Protein AF-C5KPC2-F1 (afdb_monomer)

InterPro domains:
  IPR000560 Histidine phosphatase superfamily, clade-2 [PF00328] (2-236)
  IPR029033 Histidine phosphatase superfamily [G3DSA:3.40.50.1240] (1-251)
  IPR029033 Histidine phosphatase superfamily [SSF53254] (2-239)
  IPR050645 Histidine Acid Phosphatase [PTHR11567] (2-241)

Solvent-accessible surface area (backbone atoms only — not comparable to full-atom values): 14208 Å² total; per-residue (Å²): 85,40,36,26,46,75,43,73,76,33,43,53,49,48,51,55,50,46,47,70,77,41,53,60,50,78,75,69,46,88,66,79,86,69,69,45,61,53,57,73,87,72,48,39,53,42,60,51,51,87,75,32,61,67,38,36,52,46,50,53,53,44,45,70,32,69,68,33,36,54,54,32,53,75,42,44,72,57,29,53,51,50,8,60,63,69,74,40,47,75,82,38,69,66,58,56,33,75,53,47,31,65,53,23,34,53,49,35,53,54,47,46,44,36,69,37,87,86,45,96,49,82,75,61,74,61,52,88,66,51,42,90,88,26,71,59,31,54,48,35,41,48,49,12,38,36,53,71,46,50,57,39,63,75,37,74,69,38,31,48,59,38,29,40,61,33,53,50,53,49,54,57,54,69,66,40,85,87,66,87,56,78,46,76,40,55,52,72,61,4,46,53,43,36,51,35,58,74,62,54,46,35,39,57,43,99,82,74,40,64,63,79,71,68,70,54,91,89,62,47,66,46,79,47,76,47,97,83,76,46,74,46,39,29,46,74,89,29,68,30,28,66,77,70,43,74,85,61,66,63,133

Nearest PDB structures (foldseek):
  3frc-assembly1_B  TM=1.987E-01  e=7.341E+00  Plasmodium falciparum

Mean predicted aligned error: 5.29 Å

Structure (mmCIF, N/CA/C/O backbone):
data_AF-C5KPC2-F1
#
_entry.id   AF-C5KPC2-F1
#
loop_
_atom_site.group_PDB
_atom_site.id
_atom_site.type_symbol
_atom_site.label_atom_id
_atom_site.label_alt_id
_atom_site.label_comp_id
_atom_site.label_asym_id
_atom_site.label_entity_id
_atom_site.label_seq_id
_atom_site.pdbx_PDB_ins_code
_atom_site.Cartn_x
_atom_site.Cartn_y
_atom_site.Cartn_z
_atom_site.occupancy
_atom_site.B_iso_or_equiv
_atom_site.auth_seq_id
_atom_site.auth_comp_id
_atom_site.auth_asym_id
_atom_site.auth_atom_id
_atom_site.pd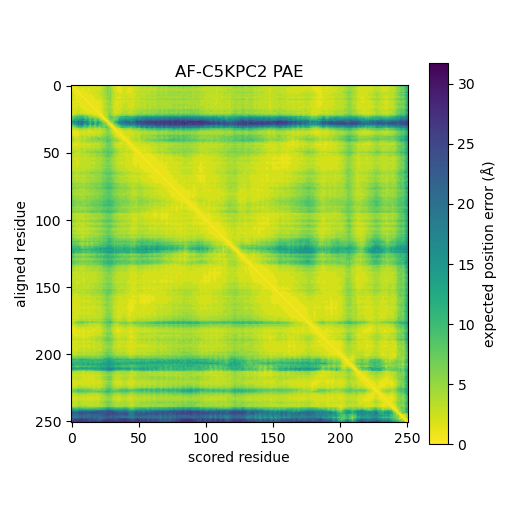bx_PDB_model_num
ATOM 1 N N . MET A 1 1 ? -13.852 -4.112 17.516 1.00 91.25 1 MET A N 1
ATOM 2 C CA . MET A 1 1 ? -14.241 -4.766 16.249 1.00 91.25 1 MET A CA 1
ATOM 3 C C . MET A 1 1 ? -12.978 -5.274 15.585 1.00 91.25 1 MET A C 1
ATOM 5 O O . MET A 1 1 ? -12.007 -4.532 15.583 1.00 91.25 1 MET A O 1
ATOM 9 N N . PHE A 1 2 ? -12.984 -6.494 15.053 1.00 95.38 2 PHE A N 1
ATOM 10 C CA . PHE A 1 2 ? -11.917 -6.994 14.185 1.00 95.38 2 PHE A CA 1
ATOM 11 C C . PHE A 1 2 ? -12.508 -7.219 12.799 1.00 95.38 2 PHE A C 1
ATOM 13 O O . PHE A 1 2 ? -13.570 -7.829 12.685 1.00 95.38 2 PHE A O 1
ATOM 20 N N . ARG A 1 3 ? -11.845 -6.713 11.761 1.00 96.00 3 ARG A N 1
ATOM 21 C CA . ARG A 1 3 ? -12.210 -6.926 10.361 1.00 96.00 3 ARG A CA 1
ATOM 22 C C . ARG A 1 3 ? -10.970 -7.348 9.584 1.00 96.00 3 ARG A C 1
ATOM 24 O O . ARG A 1 3 ? -9.923 -6.727 9.737 1.00 96.00 3 ARG A O 1
ATOM 31 N N . SER A 1 4 ? -11.099 -8.375 8.758 1.00 96.94 4 SER A N 1
ATOM 32 C CA . SER A 1 4 ? -10.025 -8.909 7.921 1.00 96.94 4 SER A CA 1
ATOM 33 C C . SER A 1 4 ? -10.503 -9.069 6.484 1.00 96.94 4 SER A C 1
ATOM 35 O O . SER A 1 4 ? -11.690 -9.301 6.252 1.00 96.94 4 SER A O 1
ATOM 37 N N . THR A 1 5 ? -9.581 -9.007 5.525 1.00 96.31 5 THR A N 1
ATOM 38 C CA . THR A 1 5 ? -9.848 -9.514 4.174 1.00 96.31 5 THR A CA 1
ATOM 39 C C . THR A 1 5 ? -10.006 -11.038 4.186 1.00 96.31 5 THR A C 1
ATOM 41 O O . THR A 1 5 ? -9.477 -11.728 5.067 1.00 96.31 5 THR A O 1
ATOM 44 N N . ASP A 1 6 ? -10.724 -11.565 3.191 1.00 94.94 6 ASP A N 1
ATOM 45 C CA . ASP A 1 6 ? -10.906 -13.004 2.958 1.00 94.94 6 ASP A CA 1
ATOM 46 C C . ASP A 1 6 ? -9.663 -13.627 2.301 1.00 94.94 6 ASP A C 1
ATOM 48 O O . ASP A 1 6 ? -9.642 -14.000 1.125 1.00 94.94 6 ASP A O 1
ATOM 52 N N . VAL A 1 7 ? -8.558 -13.631 3.049 1.00 95.00 7 VAL A N 1
ATOM 53 C CA . VAL A 1 7 ? -7.282 -14.210 2.632 1.00 95.00 7 VAL A CA 1
ATOM 54 C C . VAL A 1 7 ? -6.647 -14.934 3.825 1.00 95.00 7 VAL A C 1
ATOM 56 O O . VAL A 1 7 ? -6.398 -14.280 4.840 1.00 95.00 7 VAL A O 1
ATOM 59 N N . PRO A 1 8 ? -6.286 -16.231 3.703 1.00 95.00 8 PRO A N 1
ATOM 60 C CA . PRO A 1 8 ? -5.764 -17.044 4.806 1.00 95.00 8 PRO A CA 1
ATOM 61 C C . PRO A 1 8 ? -4.714 -16.389 5.693 1.00 95.00 8 PRO A C 1
ATOM 63 O O . PRO A 1 8 ? -4.895 -16.286 6.903 1.00 95.00 8 PRO A O 1
ATOM 66 N N . ARG A 1 9 ? -3.657 -15.846 5.086 1.00 93.25 9 ARG A N 1
ATOM 67 C CA . ARG A 1 9 ? -2.576 -15.183 5.828 1.00 93.25 9 ARG A CA 1
ATOM 68 C C . ARG A 1 9 ? -3.032 -13.957 6.630 1.00 93.25 9 ARG A C 1
ATOM 70 O O . ARG A 1 9 ? -2.388 -13.606 7.614 1.00 93.25 9 ARG A O 1
ATOM 77 N N . VAL A 1 10 ? -4.111 -13.292 6.217 1.00 95.75 10 VAL A N 1
ATOM 78 C CA . VAL A 1 10 ? -4.596 -12.060 6.855 1.00 95.75 10 VAL A CA 1
ATOM 79 C C . VAL A 1 10 ? -5.486 -12.390 8.047 1.00 95.75 10 VAL A C 1
ATOM 81 O O . VAL A 1 10 ? -5.222 -11.882 9.136 1.00 95.75 10 VAL A O 1
ATOM 84 N N . TYR A 1 11 ? -6.466 -13.292 7.907 1.00 93.38 11 TYR A N 1
ATOM 85 C CA . TYR A 1 11 ? -7.302 -13.651 9.059 1.00 93.38 11 TYR A CA 1
ATOM 86 C C . TYR A 1 11 ? -6.527 -14.462 10.110 1.00 93.38 11 TYR A C 1
ATOM 88 O O . TYR A 1 11 ? -6.755 -14.265 11.297 1.00 93.38 11 TYR A O 1
ATOM 96 N N . GLN A 1 12 ? -5.523 -15.257 9.720 1.00 94.31 12 GLN A N 1
ATOM 97 C CA . GLN A 1 12 ? -4.592 -15.877 10.678 1.00 94.31 12 GLN A CA 1
ATOM 98 C C . GLN A 1 12 ? -3.752 -14.830 11.427 1.00 94.31 12 GLN A C 1
ATOM 100 O O . GLN A 1 12 ? -3.506 -14.960 12.625 1.00 94.31 12 GLN A O 1
ATOM 105 N N . SER A 1 13 ? -3.344 -13.750 10.751 1.00 95.56 13 SER A N 1
ATOM 106 C CA . SER A 1 13 ? -2.684 -12.617 11.418 1.00 95.56 13 SER A CA 1
ATOM 107 C C . SER A 1 13 ? -3.637 -11.893 12.377 1.00 95.56 13 SER A C 1
ATOM 109 O O . SER A 1 13 ? -3.209 -11.421 13.429 1.00 95.56 13 SER A O 1
ATOM 111 N N . ALA A 1 14 ? -4.933 -11.835 12.048 1.00 94.50 14 ALA A N 1
ATOM 112 C CA . ALA A 1 14 ? -5.965 -11.261 12.909 1.00 94.50 14 ALA A CA 1
ATOM 113 C C . ALA A 1 14 ? -6.158 -12.081 14.184 1.00 94.50 14 ALA A C 1
ATOM 115 O O . ALA A 1 14 ? -6.198 -11.508 15.272 1.00 94.50 14 ALA A O 1
ATOM 116 N N . GLU A 1 15 ? -6.212 -13.406 14.054 1.00 91.94 15 GLU A N 1
ATOM 117 C CA . GLU A 1 15 ? -6.240 -14.341 15.179 1.00 91.94 15 GLU A CA 1
ATOM 118 C C . GLU A 1 15 ? -4.987 -14.192 16.049 1.00 91.94 15 GLU A C 1
ATOM 120 O O . GLU A 1 15 ? -5.098 -14.022 17.261 1.00 91.94 15 GLU A O 1
ATOM 125 N N . ALA A 1 16 ? -3.794 -14.169 15.445 1.00 93.19 16 ALA A N 1
ATOM 126 C CA . ALA A 1 16 ? -2.535 -14.003 16.173 1.00 93.19 16 ALA A CA 1
ATOM 127 C C . ALA A 1 16 ? -2.481 -12.686 16.967 1.00 93.19 16 ALA A C 1
ATOM 129 O O . ALA A 1 16 ? -2.121 -12.680 18.147 1.00 93.19 16 ALA A O 1
ATOM 130 N N . LEU A 1 17 ? -2.891 -11.575 16.349 1.00 94.56 17 LEU A N 1
ATOM 131 C CA . LEU A 1 17 ? -2.965 -10.276 17.014 1.00 94.56 17 LEU A CA 1
ATOM 132 C C . LEU A 1 17 ? -4.005 -10.276 18.143 1.00 94.56 17 LEU A C 1
ATOM 134 O O . LEU A 1 17 ? -3.736 -9.763 19.229 1.00 94.56 17 LEU A O 1
ATOM 138 N N . ALA A 1 18 ? -5.178 -10.867 17.909 1.00 91.69 18 ALA A N 1
ATOM 139 C CA . ALA A 1 18 ? -6.226 -10.996 18.914 1.00 91.69 18 ALA A CA 1
ATOM 140 C C . ALA A 1 18 ? -5.761 -11.795 20.138 1.00 91.69 18 ALA A C 1
ATOM 142 O O . ALA A 1 18 ? -5.978 -11.350 21.265 1.00 91.69 18 ALA A O 1
ATOM 143 N N . MET A 1 19 ? -5.080 -12.926 19.926 1.00 89.81 19 MET A N 1
ATOM 144 C CA . MET A 1 19 ? -4.512 -13.743 21.003 1.00 89.81 19 MET A CA 1
ATOM 145 C C . MET A 1 19 ? -3.475 -12.966 21.823 1.00 89.81 19 MET A C 1
ATOM 147 O O . MET A 1 19 ? -3.453 -13.081 23.046 1.00 89.81 19 MET A O 1
ATOM 151 N N . GLY A 1 20 ? -2.651 -12.137 21.173 1.00 91.75 20 GLY A N 1
ATOM 152 C CA . GLY A 1 20 ? -1.679 -11.283 21.862 1.00 91.75 20 GLY A CA 1
ATOM 153 C C . GLY A 1 20 ? -2.316 -10.147 22.673 1.00 91.75 20 GLY A C 1
ATOM 154 O O . GLY A 1 20 ? -1.852 -9.841 23.769 1.00 91.75 20 GLY A O 1
ATOM 155 N N . LEU A 1 21 ? -3.385 -9.528 22.160 1.00 91.62 21 LEU A N 1
ATOM 156 C CA . LEU A 1 21 ? -4.090 -8.429 22.837 1.00 91.62 21 LEU A CA 1
ATOM 157 C C . LEU A 1 21 ? -5.000 -8.911 23.975 1.00 91.62 21 LEU A C 1
ATOM 159 O O . LEU A 1 21 ? -5.166 -8.210 24.974 1.00 91.62 21 LEU A O 1
ATOM 163 N N . PHE A 1 22 ? -5.594 -10.095 23.825 1.00 89.94 22 PHE A N 1
ATOM 164 C CA . PHE A 1 22 ? -6.584 -10.649 24.747 1.00 89.94 22 PHE A CA 1
ATOM 165 C C . PHE A 1 22 ? -6.229 -12.089 25.154 1.00 89.94 22 PHE A C 1
ATOM 167 O O . PHE A 1 22 ? -6.979 -13.018 24.849 1.00 89.94 22 PHE A O 1
ATOM 174 N N . PRO A 1 23 ? -5.126 -12.307 25.894 1.00 83.62 23 PRO A N 1
ATOM 175 C CA . PRO A 1 23 ? -4.642 -13.653 26.219 1.00 83.62 23 PRO A CA 1
ATOM 176 C C . PRO A 1 23 ? -5.662 -14.494 27.003 1.00 83.62 23 PRO A C 1
ATOM 178 O O . PRO A 1 23 ? -5.736 -15.705 26.828 1.00 83.62 23 PRO 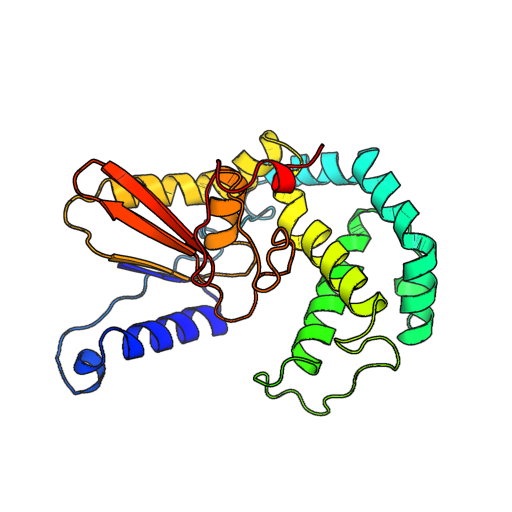A O 1
ATOM 181 N N . LYS A 1 24 ? -6.528 -13.851 27.798 1.00 80.94 24 LYS A N 1
ATOM 182 C CA . LYS A 1 24 ? -7.570 -14.527 28.590 1.00 80.94 24 LYS A CA 1
ATOM 183 C C . LYS A 1 24 ? -8.648 -15.223 27.75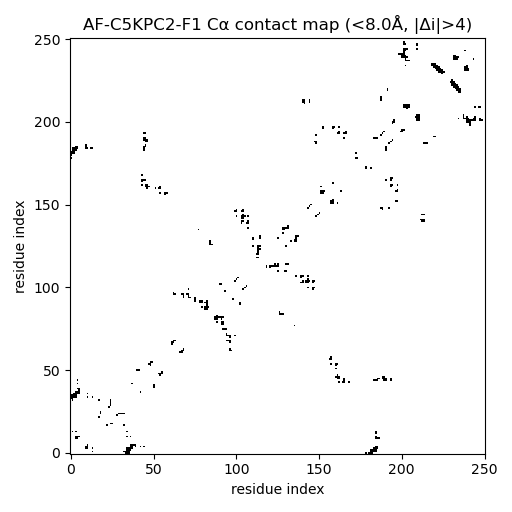0 1.00 80.94 24 LYS A C 1
ATOM 185 O O . LYS A 1 24 ? -9.262 -16.162 28.244 1.00 80.94 24 LYS A O 1
ATOM 190 N N . ILE A 1 25 ? -8.851 -14.805 26.495 1.00 73.69 25 ILE A N 1
ATOM 191 C CA . ILE A 1 25 ? -9.765 -15.488 25.558 1.00 73.69 25 ILE A CA 1
ATOM 192 C C . ILE A 1 25 ? -9.247 -16.902 25.250 1.00 73.69 25 ILE A C 1
ATOM 194 O O . ILE A 1 25 ? -10.026 -17.829 25.060 1.00 73.69 25 ILE A O 1
ATOM 198 N N . VAL A 1 26 ? -7.924 -17.091 25.250 1.00 66.19 26 VAL A N 1
ATOM 199 C CA . VAL A 1 26 ? -7.278 -18.384 24.977 1.00 66.19 26 VAL A CA 1
ATOM 200 C C . VAL A 1 26 ? -7.321 -19.310 26.202 1.00 66.19 26 VAL A C 1
ATOM 202 O O . VAL A 1 26 ? -7.332 -20.529 26.060 1.00 66.19 26 VAL A O 1
ATOM 205 N N . GLU A 1 27 ? -7.392 -18.748 27.412 1.00 68.88 27 GLU A N 1
ATOM 206 C CA . GLU A 1 27 ? -7.314 -19.479 28.688 1.00 68.88 27 GLU A CA 1
ATOM 207 C C . GLU A 1 27 ? -8.665 -20.038 29.190 1.00 68.88 27 GLU A C 1
ATOM 209 O O . GLU A 1 27 ? -8.746 -20.531 30.315 1.00 68.88 27 GLU A O 1
ATOM 214 N N . GLY A 1 28 ? -9.723 -20.011 28.369 1.00 62.62 28 GLY A N 1
ATOM 215 C CA . GLY A 1 28 ? -11.012 -20.650 28.680 1.00 62.62 28 GLY A CA 1
ATOM 216 C C . GLY A 1 28 ? -12.138 -19.708 29.120 1.00 62.62 28 GLY A C 1
ATOM 217 O O . GLY A 1 28 ? -13.142 -20.176 29.661 1.00 62.62 28 GLY A O 1
ATOM 218 N N . ASP A 1 29 ? -12.007 -18.400 28.886 1.00 68.75 29 ASP A N 1
ATOM 219 C CA . ASP A 1 29 ? -13.145 -17.476 28.940 1.00 68.75 29 ASP A CA 1
ATOM 220 C C . ASP A 1 29 ? -14.151 -17.833 27.817 1.00 68.75 29 ASP A C 1
ATOM 222 O O . ASP A 1 29 ? -13.744 -17.970 26.663 1.00 68.75 29 ASP A O 1
ATOM 226 N N . PRO A 1 30 ? -15.460 -17.992 28.102 1.00 62.09 30 PRO A N 1
ATOM 227 C CA . PRO A 1 30 ? -16.477 -18.201 27.067 1.00 62.09 30 PRO A CA 1
ATOM 228 C C . PRO A 1 30 ? -16.667 -16.996 26.127 1.00 62.09 30 PRO A C 1
ATOM 230 O O . PRO A 1 30 ? -17.462 -17.079 25.188 1.00 62.09 30 PRO A O 1
ATOM 233 N N . SER A 1 31 ? -16.000 -15.863 26.373 1.00 70.69 31 SER A N 1
ATOM 234 C CA . SER A 1 31 ? -16.053 -14.700 25.494 1.00 70.69 31 SER A CA 1
ATOM 235 C C . SER A 1 31 ? -15.431 -14.998 24.121 1.00 70.69 31 SER A C 1
ATOM 237 O O . SER A 1 31 ? -14.246 -15.274 23.969 1.00 70.69 31 SER A O 1
ATOM 239 N N . THR A 1 32 ? -16.255 -14.935 23.075 1.00 72.81 32 THR A N 1
ATOM 240 C CA . THR A 1 32 ? -15.810 -15.114 21.688 1.00 72.81 32 THR A CA 1
ATOM 241 C C . THR A 1 32 ? -15.471 -13.768 21.058 1.00 72.81 32 THR A C 1
ATOM 243 O O . THR A 1 32 ? -16.295 -12.847 21.075 1.00 72.81 32 THR A O 1
ATOM 246 N N . LEU A 1 33 ? -14.299 -13.658 20.431 1.00 83.19 33 LEU A N 1
ATOM 247 C CA . LEU A 1 33 ? -13.974 -12.530 19.561 1.00 83.19 33 LEU A CA 1
ATOM 248 C C . LEU A 1 33 ? -14.399 -12.846 18.123 1.00 83.19 33 LEU A C 1
ATOM 250 O O . LEU A 1 33 ? -13.879 -13.769 17.506 1.00 83.19 33 LEU A O 1
ATOM 254 N N . ASN A 1 34 ? -15.305 -12.042 17.570 1.00 88.44 34 ASN A N 1
ATOM 255 C CA . ASN A 1 34 ? -15.718 -12.181 16.175 1.00 88.44 34 ASN A CA 1
ATOM 256 C C . ASN A 1 34 ? -14.807 -11.361 15.252 1.00 88.44 34 ASN A C 1
ATOM 258 O O . ASN A 1 34 ? -14.651 -10.149 15.444 1.00 88.44 34 ASN A O 1
ATOM 262 N N . ILE A 1 35 ? -14.268 -12.016 14.223 1.00 92.12 35 ILE A N 1
ATOM 263 C CA . ILE A 1 35 ? -13.547 -11.382 13.116 1.00 92.12 35 ILE A CA 1
ATOM 264 C C . ILE A 1 35 ? -14.503 -11.299 11.925 1.00 92.12 35 ILE A C 1
ATOM 266 O O . ILE A 1 35 ? -15.009 -12.309 11.443 1.00 92.12 35 ILE A O 1
ATOM 270 N N . ILE A 1 36 ? -14.777 -10.082 11.462 1.00 94.81 36 ILE A N 1
ATOM 271 C CA . ILE A 1 36 ? -15.641 -9.828 10.310 1.00 94.81 36 ILE A CA 1
ATOM 272 C C . ILE A 1 36 ? -14.820 -10.041 9.040 1.00 94.81 36 ILE A C 1
ATOM 274 O O . ILE A 1 36 ? -13.827 -9.345 8.828 1.00 94.81 36 ILE A O 1
ATOM 278 N N . ILE A 1 37 ? -15.260 -10.967 8.191 1.00 94.81 37 ILE A N 1
ATOM 279 C CA . ILE A 1 37 ? -14.626 -11.277 6.908 1.00 94.81 37 ILE A CA 1
ATOM 280 C C . ILE A 1 37 ? -15.677 -11.096 5.806 1.00 94.81 37 ILE A C 1
ATOM 282 O O . ILE A 1 37 ? -16.531 -11.966 5.624 1.00 94.81 37 ILE A O 1
ATOM 286 N N . PRO A 1 38 ? -15.696 -9.943 5.116 1.00 91.12 38 PRO A N 1
ATOM 287 C CA . PRO A 1 38 ? -16.578 -9.736 3.975 1.00 91.12 38 PRO A CA 1
ATOM 288 C C . PRO A 1 38 ? -16.162 -10.596 2.777 1.00 91.12 38 PRO A C 1
ATOM 290 O O . PRO A 1 38 ? -14.989 -10.916 2.603 1.00 91.12 38 PRO A O 1
ATOM 293 N N . ASP A 1 39 ? -17.120 -10.889 1.897 1.00 89.81 39 ASP A N 1
ATOM 294 C CA . ASP A 1 39 ? -16.838 -11.434 0.565 1.00 89.81 39 ASP A CA 1
ATOM 295 C C . ASP A 1 39 ? -15.862 -10.511 -0.183 1.00 89.81 39 ASP A C 1
ATOM 297 O O . ASP A 1 39 ? -16.050 -9.291 -0.212 1.00 89.81 39 ASP A O 1
ATOM 301 N N . ARG A 1 40 ? -14.850 -11.088 -0.838 1.00 84.50 40 ARG A N 1
ATOM 302 C CA . ARG A 1 40 ? -13.838 -10.360 -1.618 1.00 84.50 40 ARG A CA 1
ATOM 303 C C . ARG A 1 40 ? -14.423 -9.401 -2.664 1.00 84.50 40 ARG A C 1
ATOM 305 O O . ARG A 1 40 ? -13.805 -8.386 -2.970 1.00 84.50 40 ARG A O 1
ATOM 312 N N . SER A 1 41 ? -15.596 -9.697 -3.219 1.00 87.06 41 SER A N 1
ATOM 313 C CA . SER A 1 41 ? -16.304 -8.827 -4.173 1.00 87.06 41 SER A CA 1
ATOM 314 C C . SER A 1 41 ? -16.920 -7.575 -3.536 1.00 87.06 41 SER A C 1
ATOM 316 O O . SER A 1 41 ? -17.274 -6.636 -4.248 1.00 87.06 41 SER A O 1
ATOM 318 N N . LYS A 1 42 ? -17.048 -7.561 -2.207 1.00 87.94 42 LYS A N 1
ATOM 319 C CA . LYS A 1 42 ? -17.607 -6.467 -1.403 1.00 87.94 42 LYS A CA 1
ATOM 320 C C . LYS A 1 42 ? -16.582 -5.836 -0.470 1.00 87.94 42 LYS A C 1
ATOM 322 O O . LYS A 1 42 ? -16.899 -4.845 0.181 1.00 87.94 42 LYS A O 1
ATOM 327 N N . ASP A 1 43 ? -15.391 -6.418 -0.363 1.00 92.00 43 ASP A N 1
ATOM 328 C CA . ASP A 1 43 ? -14.369 -5.890 0.518 1.00 92.00 43 ASP A CA 1
ATOM 329 C C . ASP A 1 43 ? -13.827 -4.553 -0.002 1.00 92.00 43 ASP A C 1
ATOM 331 O O . ASP A 1 43 ? -13.596 -4.350 -1.195 1.00 92.00 43 ASP A O 1
ATOM 335 N N . THR A 1 44 ? -13.654 -3.631 0.934 1.00 95.00 44 THR A N 1
ATOM 336 C CA . THR A 1 44 ? -13.238 -2.250 0.699 1.00 95.00 44 THR A CA 1
ATOM 337 C C . THR A 1 44 ? -11.854 -1.965 1.269 1.00 95.00 44 THR A C 1
ATOM 339 O O . THR A 1 44 ? -11.318 -0.908 0.967 1.00 95.00 44 THR A O 1
ATOM 342 N N . LEU A 1 45 ? -11.245 -2.873 2.050 1.00 95.25 45 LEU A N 1
ATOM 343 C CA . LEU A 1 45 ? -9.954 -2.650 2.722 1.00 95.25 45 LEU A CA 1
ATOM 344 C C . LEU A 1 45 ? -8.802 -2.459 1.734 1.00 95.25 45 LEU A C 1
ATOM 346 O O . LEU A 1 45 ? -7.763 -1.917 2.107 1.00 95.25 45 LEU A O 1
ATOM 350 N N . THR A 1 46 ? -8.985 -2.898 0.487 1.00 93.06 46 THR A N 1
ATOM 351 C CA . THR A 1 46 ? -8.018 -2.723 -0.598 1.00 93.06 46 THR A CA 1
ATOM 352 C C . THR A 1 46 ? -8.692 -2.214 -1.872 1.00 93.06 46 THR A C 1
ATOM 354 O O . THR A 1 46 ? -9.846 -2.558 -2.146 1.00 93.06 46 THR A O 1
ATOM 357 N N . PRO A 1 47 ? -7.987 -1.421 -2.698 1.00 93.94 47 PRO A N 1
ATOM 358 C CA . PRO A 1 47 ? -8.512 -0.992 -3.987 1.00 93.94 47 PRO A CA 1
ATOM 359 C C . PRO A 1 47 ? -8.779 -2.179 -4.921 1.00 93.94 47 PRO A C 1
ATOM 361 O O . PRO A 1 47 ? -7.915 -3.033 -5.120 1.00 93.94 47 PRO A O 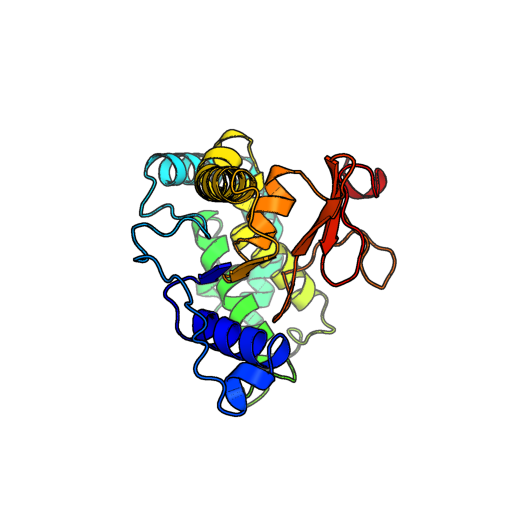1
ATOM 364 N N . SER A 1 48 ? -9.941 -2.190 -5.580 1.00 92.69 48 SER A N 1
ATOM 365 C CA . SER A 1 48 ? -10.310 -3.242 -6.536 1.00 92.69 48 SER A CA 1
ATOM 366 C C . SER A 1 48 ? -10.813 -2.668 -7.860 1.00 92.69 48 SER A C 1
ATOM 368 O O . SER A 1 48 ? -11.954 -2.221 -7.989 1.00 92.69 48 SER A O 1
ATOM 370 N N . ALA A 1 49 ? -9.962 -2.720 -8.888 1.00 92.94 49 ALA A N 1
ATOM 371 C CA . ALA A 1 49 ? -10.330 -2.335 -10.254 1.00 92.94 49 ALA A CA 1
ATOM 372 C C . ALA A 1 49 ? -11.291 -3.342 -10.919 1.00 92.94 49 ALA A C 1
ATOM 374 O O . ALA A 1 49 ? -11.974 -2.999 -11.883 1.00 92.94 49 ALA A O 1
ATOM 375 N N . THR A 1 50 ? -11.370 -4.569 -10.397 1.00 90.81 50 THR A N 1
ATOM 376 C CA . THR A 1 50 ? -12.338 -5.582 -10.843 1.00 90.81 50 THR A CA 1
ATOM 377 C C . THR A 1 50 ? -13.758 -5.214 -10.419 1.00 90.81 50 THR A C 1
ATOM 379 O O . THR A 1 50 ? -14.692 -5.401 -11.192 1.00 90.81 50 THR A O 1
ATOM 382 N N . VAL A 1 51 ? -13.920 -4.660 -9.212 1.00 90.62 51 VAL A N 1
ATOM 383 C CA . VAL A 1 51 ? -15.227 -4.272 -8.653 1.00 90.62 51 VAL A CA 1
ATOM 384 C C . VAL A 1 51 ? -15.614 -2.843 -9.049 1.00 90.62 51 VAL A C 1
ATOM 386 O O . VAL A 1 51 ? -16.795 -2.556 -9.223 1.00 90.62 51 VAL A O 1
ATOM 389 N N . CYS A 1 52 ? -14.641 -1.945 -9.242 1.00 94.44 52 CYS A N 1
ATOM 390 C CA . CYS A 1 52 ? -14.873 -0.548 -9.615 1.00 94.44 52 CYS A CA 1
ATOM 391 C C . CYS A 1 52 ? -14.400 -0.251 -11.057 1.00 94.44 52 CYS A C 1
ATOM 393 O O . CYS A 1 52 ? -13.244 0.135 -11.262 1.00 94.44 52 CYS A O 1
ATOM 395 N N . PRO A 1 53 ? -15.285 -0.327 -12.076 1.00 96.06 53 PRO A N 1
ATOM 396 C CA . PRO A 1 53 ? -14.927 -0.017 -13.465 1.00 96.06 53 PRO A CA 1
ATOM 397 C C . PRO A 1 53 ? -14.374 1.398 -13.661 1.00 96.06 53 PRO A C 1
ATOM 399 O O . PRO A 1 53 ? -13.520 1.629 -14.511 1.00 96.06 53 PRO A O 1
ATOM 402 N N . ARG A 1 54 ? -14.820 2.367 -12.850 1.00 97.62 54 ARG A N 1
ATOM 403 C CA . ARG A 1 54 ? -14.294 3.739 -12.908 1.00 97.62 54 ARG A CA 1
ATOM 404 C C . ARG A 1 54 ? -12.842 3.817 -12.447 1.00 97.62 54 ARG A C 1
ATOM 406 O O . ARG A 1 54 ? -12.087 4.596 -13.023 1.00 97.62 54 ARG A O 1
ATOM 413 N N . LEU A 1 55 ? -12.455 3.024 -11.444 1.00 97.44 55 LEU A N 1
ATOM 414 C CA . LEU A 1 55 ? -11.059 2.903 -11.025 1.00 97.44 55 LEU A CA 1
ATOM 415 C C . LEU A 1 55 ? -10.232 2.270 -12.143 1.00 97.44 55 LEU A C 1
ATOM 417 O O . LEU A 1 55 ? -9.182 2.805 -12.479 1.00 97.44 55 LEU A O 1
ATOM 421 N N . LYS A 1 56 ? -10.735 1.197 -12.768 1.00 97.44 56 LYS A N 1
ATOM 422 C CA . LYS A 1 56 ? -10.086 0.578 -13.932 1.00 97.44 56 LYS A CA 1
ATOM 423 C C . LYS A 1 56 ? -9.817 1.596 -15.042 1.00 97.44 56 LYS A C 1
ATOM 425 O O . LYS A 1 56 ? -8.669 1.756 -15.437 1.00 97.44 56 LYS A O 1
ATOM 430 N N . ASN A 1 57 ? -10.836 2.344 -15.463 1.00 98.19 57 ASN A N 1
ATOM 431 C CA . ASN A 1 57 ? -10.686 3.360 -16.507 1.00 98.19 57 ASN A CA 1
ATOM 432 C C . ASN A 1 57 ? -9.680 4.453 -16.112 1.00 98.19 57 ASN A C 1
ATOM 434 O O . ASN A 1 57 ? -8.875 4.875 -16.932 1.00 98.19 57 ASN A O 1
ATOM 438 N N . ALA A 1 58 ? -9.694 4.899 -14.852 1.00 98.19 58 ALA A N 1
ATOM 439 C CA . ALA A 1 58 ? -8.748 5.903 -14.369 1.00 98.19 58 ALA A CA 1
ATOM 440 C C . ALA A 1 58 ? -7.299 5.376 -14.338 1.00 98.19 58 ALA A C 1
ATOM 442 O O . ALA A 1 58 ? -6.369 6.110 -14.661 1.00 98.19 58 ALA A O 1
ATOM 443 N N . LEU A 1 59 ? -7.100 4.101 -13.997 1.00 97.31 59 LEU A N 1
ATOM 444 C CA . LEU A 1 59 ? -5.795 3.449 -14.098 1.00 97.31 59 LEU A CA 1
ATOM 445 C C . LEU A 1 59 ? -5.370 3.276 -15.561 1.00 97.31 59 LEU A C 1
ATOM 447 O O . LEU A 1 59 ? -4.204 3.472 -15.877 1.00 97.31 59 LEU A O 1
ATOM 451 N N . ASP A 1 60 ? -6.287 2.940 -16.469 1.00 97.44 60 ASP A N 1
ATOM 452 C CA . ASP A 1 60 ? -5.998 2.860 -17.905 1.00 97.44 60 ASP A CA 1
ATOM 453 C C . ASP A 1 60 ? -5.571 4.224 -18.477 1.00 97.44 60 ASP A C 1
ATOM 455 O O . ASP A 1 60 ? -4.607 4.294 -19.242 1.00 97.44 60 ASP A O 1
ATOM 459 N N . GLU A 1 61 ? -6.232 5.312 -18.067 1.00 97.88 61 GLU A N 1
ATOM 460 C CA . GLU A 1 61 ? -5.814 6.690 -18.369 1.00 97.88 61 GLU A CA 1
ATOM 461 C C . GLU A 1 61 ? -4.392 6.967 -17.847 1.00 97.88 61 GLU A C 1
ATOM 463 O O . GLU A 1 61 ? -3.558 7.483 -18.593 1.00 97.88 61 GLU A O 1
ATOM 468 N N . PHE A 1 62 ? -4.087 6.574 -16.603 1.00 97.69 62 PHE A N 1
ATOM 469 C CA . PHE A 1 62 ? -2.749 6.719 -16.023 1.00 97.69 62 PHE A CA 1
ATOM 470 C C . PHE A 1 62 ? -1.684 5.954 -16.819 1.00 97.69 62 PHE A C 1
ATOM 472 O O . PHE A 1 62 ? -0.685 6.556 -17.204 1.00 97.69 62 PHE A O 1
ATOM 479 N N . HIS A 1 63 ? -1.895 4.674 -17.143 1.00 97.38 63 HIS A N 1
ATOM 480 C CA . HIS A 1 63 ? -0.924 3.889 -17.919 1.00 97.38 63 HIS A CA 1
ATOM 481 C C . HIS A 1 63 ? -0.667 4.476 -19.318 1.00 97.38 63 HIS A C 1
ATOM 483 O O . HIS A 1 63 ? 0.424 4.328 -19.861 1.00 97.38 63 HIS A O 1
ATOM 489 N N . ASN A 1 64 ? -1.642 5.182 -19.896 1.00 97.50 64 ASN A N 1
ATOM 490 C CA . ASN A 1 64 ? -1.499 5.844 -21.194 1.00 97.50 64 ASN A CA 1
ATOM 491 C C . ASN A 1 64 ? -0.853 7.243 -21.118 1.00 97.50 64 ASN A C 1
ATOM 493 O O . ASN A 1 64 ? -0.503 7.809 -22.165 1.00 97.50 64 ASN A O 1
ATOM 497 N N . SER A 1 65 ? -0.691 7.797 -19.913 1.00 97.44 65 SER A N 1
ATOM 498 C CA . SER A 1 65 ? -0.156 9.139 -19.669 1.00 97.44 65 SER A CA 1
ATOM 499 C C . SER A 1 65 ? 1.341 9.263 -19.984 1.00 97.44 65 SER A C 1
ATOM 501 O O . SER A 1 65 ? 2.077 8.276 -20.053 1.00 97.44 65 SER A O 1
ATOM 503 N N . SER A 1 66 ? 1.811 10.502 -20.158 1.00 97.06 66 SER A N 1
ATOM 504 C CA . SER A 1 66 ? 3.240 10.799 -20.314 1.00 97.06 66 SER A CA 1
ATOM 505 C C . SER A 1 66 ? 4.042 10.436 -19.066 1.00 97.06 66 SER A C 1
ATOM 507 O O . SER A 1 66 ? 5.155 9.941 -19.193 1.00 97.06 66 SER A O 1
ATOM 509 N N . GLU A 1 67 ? 3.479 10.628 -17.872 1.00 95.31 67 GLU A N 1
ATOM 510 C CA . GLU A 1 67 ? 4.132 10.300 -16.604 1.00 95.31 67 GLU A CA 1
ATOM 511 C C . GLU A 1 67 ? 4.496 8.812 -16.526 1.00 95.31 67 GLU A C 1
ATOM 513 O O . GLU A 1 67 ? 5.655 8.466 -16.285 1.00 95.31 67 GLU A O 1
ATOM 518 N N . ALA A 1 68 ? 3.527 7.934 -16.799 1.00 96.94 68 ALA A N 1
ATOM 519 C CA . ALA A 1 68 ? 3.727 6.491 -16.755 1.00 96.94 68 ALA A CA 1
ATOM 520 C C . ALA A 1 68 ? 4.739 6.019 -17.813 1.00 96.94 68 ALA A C 1
ATOM 522 O O . ALA A 1 68 ? 5.635 5.232 -17.503 1.00 96.94 68 ALA A O 1
ATOM 523 N N . LYS A 1 69 ? 4.652 6.555 -19.039 1.00 97.50 69 LYS A N 1
ATOM 524 C CA . LYS A 1 69 ? 5.590 6.254 -20.136 1.00 97.50 69 LYS A CA 1
ATOM 525 C C . LYS A 1 69 ? 7.015 6.691 -19.810 1.00 97.50 69 LYS A C 1
ATOM 527 O O . LYS A 1 69 ? 7.929 5.878 -19.881 1.00 97.50 69 LYS A O 1
ATOM 532 N N . ILE A 1 70 ? 7.196 7.931 -19.351 1.00 96.56 70 ILE A N 1
ATOM 533 C CA . ILE A 1 70 ? 8.508 8.458 -18.951 1.00 96.56 70 ILE A CA 1
ATOM 534 C C . ILE A 1 70 ? 9.107 7.606 -17.830 1.00 96.56 70 ILE A C 1
ATOM 536 O O . ILE A 1 70 ? 10.305 7.321 -17.838 1.00 96.56 70 ILE A O 1
ATOM 540 N N . ARG A 1 71 ? 8.301 7.181 -16.851 1.00 95.38 71 ARG A N 1
ATOM 541 C CA . ARG A 1 71 ? 8.791 6.332 -15.763 1.00 95.38 71 ARG A CA 1
ATOM 542 C C . ARG A 1 71 ? 9.218 4.943 -16.252 1.00 95.38 71 ARG A C 1
ATOM 544 O O . ARG A 1 71 ? 10.289 4.477 -15.859 1.00 95.38 71 ARG A O 1
ATOM 551 N N . ALA A 1 72 ? 8.427 4.314 -17.123 1.00 96.62 72 ALA A N 1
ATOM 552 C CA . ALA A 1 72 ? 8.765 3.030 -17.738 1.00 96.62 72 ALA A CA 1
ATOM 553 C C . ALA A 1 72 ? 10.031 3.125 -18.613 1.00 96.62 72 ALA A C 1
ATOM 555 O O . ALA A 1 72 ? 10.896 2.253 -18.565 1.00 96.62 72 ALA A O 1
ATOM 556 N N . GLU A 1 73 ? 10.215 4.211 -19.360 1.00 96.31 73 GLU A N 1
ATOM 557 C CA . GLU A 1 73 ? 11.419 4.434 -20.171 1.00 96.31 73 GLU A CA 1
ATOM 558 C C . GLU A 1 73 ? 12.672 4.657 -19.310 1.00 96.31 73 GLU A C 1
ATOM 560 O O . GLU A 1 73 ? 13.726 4.076 -19.582 1.00 96.31 73 GLU A O 1
ATOM 565 N N . ARG A 1 74 ? 12.566 5.435 -18.221 1.00 95.69 74 ARG A N 1
ATOM 566 C CA . ARG A 1 74 ? 13.681 5.723 -17.291 1.00 95.69 74 ARG A CA 1
ATOM 567 C C . ARG A 1 74 ? 14.278 4.481 -16.635 1.00 95.69 74 ARG A C 1
ATOM 569 O O . ARG A 1 74 ? 15.419 4.509 -16.186 1.00 95.69 74 ARG A O 1
ATOM 576 N N . THR A 1 75 ? 13.506 3.408 -16.574 1.00 95.94 75 THR A N 1
ATOM 577 C CA . THR A 1 75 ? 13.877 2.140 -15.945 1.00 95.94 75 THR A CA 1
ATOM 578 C C . THR A 1 75 ? 14.435 1.113 -16.948 1.00 95.94 75 THR A C 1
ATOM 580 O O . THR A 1 75 ? 14.833 0.022 -16.553 1.00 95.94 75 THR A O 1
ATOM 583 N N . SER A 1 76 ? 14.538 1.451 -18.240 1.00 95.75 76 SER A N 1
ATOM 584 C CA . SER A 1 76 ? 14.987 0.543 -19.318 1.00 95.75 76 SER A CA 1
ATOM 585 C C . SER A 1 76 ? 16.388 -0.057 -19.114 1.00 95.75 76 SER A C 1
ATOM 587 O O . SER A 1 76 ? 16.567 -1.276 -19.206 1.00 95.75 76 SER A O 1
ATOM 589 N N . SER A 1 77 ? 17.387 0.768 -18.789 1.00 93.69 77 SER A N 1
ATOM 590 C CA . SER A 1 77 ? 18.757 0.295 -18.531 1.00 93.69 77 SER A CA 1
ATOM 591 C C . SER A 1 77 ? 18.818 -0.647 -17.329 1.00 93.69 77 SER A C 1
ATOM 593 O O . SER A 1 77 ? 19.501 -1.667 -17.361 1.00 93.69 77 SER A O 1
ATOM 595 N N . GLU A 1 78 ? 18.066 -0.331 -16.276 1.00 94.81 78 GLU A N 1
ATOM 596 C CA . GLU A 1 78 ? 17.963 -1.171 -15.084 1.00 94.81 78 GLU A CA 1
ATOM 597 C C . GLU A 1 78 ? 17.291 -2.509 -15.399 1.00 94.81 78 GLU A C 1
ATOM 599 O O . GLU A 1 78 ? 17.817 -3.559 -15.036 1.00 94.81 78 GLU A O 1
ATOM 604 N N . ARG A 1 79 ? 16.178 -2.493 -16.140 1.00 95.62 79 ARG A N 1
ATOM 605 C CA . ARG A 1 79 ? 15.483 -3.708 -16.577 1.00 95.62 79 ARG A CA 1
ATOM 606 C C . ARG A 1 79 ? 16.368 -4.623 -17.418 1.00 95.62 79 ARG A C 1
ATOM 608 O O . ARG A 1 79 ? 16.302 -5.834 -17.243 1.00 95.62 79 ARG A O 1
ATOM 615 N N . THR A 1 80 ? 17.252 -4.078 -18.253 1.00 95.12 80 THR A N 1
ATOM 616 C CA . THR A 1 80 ? 18.250 -4.882 -18.986 1.00 95.12 80 THR A CA 1
ATOM 617 C C . THR A 1 80 ? 19.174 -5.655 -18.032 1.00 95.12 80 THR A C 1
ATOM 619 O O . THR A 1 80 ? 19.442 -6.844 -18.238 1.00 95.12 80 THR A O 1
ATOM 622 N N . ILE A 1 81 ? 19.630 -5.007 -16.953 1.00 94.56 81 ILE A N 1
ATOM 623 C CA . ILE A 1 81 ? 20.464 -5.636 -15.916 1.00 94.56 81 ILE A CA 1
ATOM 624 C C . ILE A 1 81 ? 19.657 -6.687 -15.144 1.00 94.56 81 ILE A C 1
ATOM 626 O O . ILE A 1 81 ? 20.148 -7.798 -14.939 1.00 94.56 81 ILE A O 1
ATOM 630 N N . LEU A 1 82 ? 18.417 -6.373 -14.754 1.00 94.69 82 LEU A N 1
ATOM 631 C CA . LEU A 1 82 ? 17.516 -7.305 -14.065 1.00 94.69 82 LEU A CA 1
ATOM 632 C C . LEU A 1 82 ? 17.223 -8.546 -14.911 1.00 94.69 82 LEU A C 1
ATOM 634 O O . LEU A 1 82 ? 17.350 -9.669 -14.424 1.00 94.69 82 LEU A O 1
ATOM 638 N N . GLY A 1 83 ? 16.906 -8.356 -16.190 1.00 94.25 83 GLY A N 1
ATOM 639 C CA . GLY A 1 83 ? 16.660 -9.434 -17.140 1.00 94.25 83 GLY A CA 1
ATOM 640 C C . GLY A 1 83 ? 17.871 -10.349 -17.295 1.00 94.25 83 GLY A C 1
ATOM 641 O O . GLY A 1 83 ? 17.735 -11.565 -17.210 1.00 94.25 83 GLY A O 1
ATOM 642 N N . SER A 1 84 ? 19.070 -9.774 -17.406 1.00 93.88 84 SER A N 1
ATOM 643 C CA . SER A 1 84 ? 20.317 -10.546 -17.495 1.00 93.88 84 SER A CA 1
ATOM 644 C C . SER A 1 84 ? 20.626 -11.302 -16.197 1.00 93.88 84 SER A C 1
ATOM 646 O O . SER A 1 84 ? 20.989 -12.473 -16.229 1.00 93.88 84 SER A O 1
ATOM 648 N N . THR A 1 85 ? 20.440 -10.651 -15.045 1.00 91.50 85 THR A N 1
ATOM 649 C CA . THR A 1 85 ? 20.724 -11.221 -13.715 1.00 91.50 85 THR A CA 1
ATOM 650 C C . THR A 1 85 ? 19.770 -12.360 -13.357 1.00 91.50 85 THR A C 1
ATOM 652 O O . THR A 1 85 ? 20.164 -13.320 -12.702 1.00 91.50 85 THR A O 1
ATOM 655 N N . THR A 1 86 ? 18.513 -12.262 -13.794 1.00 90.50 86 THR A N 1
ATOM 656 C CA . THR A 1 86 ? 17.481 -13.281 -13.554 1.00 90.50 86 THR A CA 1
ATOM 657 C C . THR A 1 86 ? 17.401 -14.339 -14.656 1.00 90.50 86 THR A C 1
ATOM 659 O O . THR A 1 86 ? 16.636 -15.289 -14.519 1.00 90.50 86 THR A O 1
ATOM 662 N N . GLY A 1 87 ? 18.154 -14.189 -15.753 1.00 91.12 87 GLY A N 1
ATOM 663 C CA . GLY A 1 87 ? 18.049 -15.058 -16.930 1.00 91.12 87 GLY A CA 1
ATOM 664 C C . GLY A 1 87 ? 16.727 -14.909 -17.699 1.00 91.12 87 GLY A C 1
ATOM 665 O O . GLY A 1 87 ? 16.325 -15.824 -18.410 1.00 91.12 87 GLY A O 1
ATOM 666 N N . ARG A 1 88 ? 16.029 -13.775 -17.549 1.00 91.81 88 ARG A N 1
ATOM 667 C CA . ARG A 1 88 ? 14.691 -13.504 -18.106 1.00 91.81 88 ARG A CA 1
ATOM 668 C C . ARG A 1 88 ? 14.664 -12.269 -19.010 1.00 91.81 88 ARG A C 1
ATOM 670 O O . ARG A 1 88 ? 13.693 -11.521 -18.986 1.00 91.81 88 ARG A O 1
ATOM 677 N N . SER A 1 89 ? 15.709 -12.030 -19.801 1.00 94.06 89 SER A N 1
ATOM 678 C CA . SER A 1 89 ? 15.873 -10.805 -20.607 1.00 94.06 89 SER A CA 1
ATOM 679 C C . SER A 1 89 ? 14.634 -10.392 -21.414 1.00 94.06 89 SER A C 1
ATOM 681 O O . SER A 1 89 ? 14.292 -9.214 -21.422 1.00 94.06 89 SER A O 1
ATOM 683 N N . GLU A 1 90 ? 13.917 -11.340 -22.027 1.00 92.62 90 GLU A N 1
ATOM 684 C CA . GLU A 1 90 ? 12.687 -11.055 -22.785 1.00 92.62 90 GLU A CA 1
ATOM 685 C C . GLU A 1 90 ? 11.565 -10.478 -21.912 1.00 92.62 90 GLU A C 1
ATOM 687 O O . GLU A 1 90 ? 10.922 -9.510 -22.304 1.00 92.62 90 GLU A O 1
ATOM 692 N N . ALA A 1 91 ? 11.378 -11.002 -20.696 1.00 91.56 91 ALA A N 1
ATOM 693 C CA . ALA A 1 91 ? 10.328 -10.548 -19.780 1.00 91.56 91 ALA A CA 1
ATOM 694 C C . ALA A 1 91 ? 10.554 -9.115 -19.265 1.00 91.56 91 ALA A C 1
ATOM 696 O O . ALA A 1 91 ? 9.615 -8.468 -18.815 1.00 91.56 91 ALA A O 1
ATOM 697 N N . PHE A 1 92 ? 11.794 -8.622 -19.316 1.00 94.94 92 PHE A N 1
ATOM 698 C CA . PHE A 1 92 ? 12.162 -7.275 -18.874 1.00 94.94 92 PHE A CA 1
ATOM 699 C C . PHE A 1 92 ? 12.288 -6.279 -20.042 1.00 94.94 92 PHE A C 1
ATOM 701 O O . PHE A 1 92 ? 12.364 -5.067 -19.815 1.00 94.94 92 PHE A O 1
ATOM 708 N N . ASN A 1 93 ? 12.286 -6.762 -21.289 1.00 94.44 93 ASN A N 1
ATOM 709 C CA . ASN A 1 93 ? 12.444 -5.952 -22.493 1.00 94.44 93 ASN A CA 1
ATOM 710 C C . ASN A 1 93 ? 11.098 -5.406 -22.999 1.00 94.44 93 ASN A C 1
ATOM 712 O O . ASN A 1 93 ? 10.590 -5.800 -24.046 1.00 94.44 93 ASN A O 1
ATOM 716 N N . THR A 1 94 ? 10.516 -4.490 -22.235 1.00 94.31 94 THR A N 1
ATOM 717 C CA . THR A 1 94 ? 9.267 -3.798 -22.576 1.00 94.31 94 THR A CA 1
ATOM 718 C C . THR A 1 94 ? 9.338 -2.344 -22.129 1.00 94.31 94 THR A C 1
ATOM 720 O O . THR A 1 94 ? 10.042 -2.013 -21.172 1.00 94.31 94 THR A O 1
ATOM 723 N N . ASN A 1 95 ? 8.612 -1.475 -22.829 1.00 92.19 95 ASN A N 1
ATOM 724 C CA . ASN A 1 95 ? 8.361 -0.090 -22.430 1.00 92.19 95 ASN A CA 1
ATOM 725 C C . ASN A 1 95 ? 6.873 0.156 -22.141 1.00 92.19 95 ASN A C 1
ATOM 727 O O . ASN A 1 95 ? 6.494 1.304 -21.924 1.00 92.19 95 ASN A O 1
ATOM 731 N N . ASP A 1 96 ? 6.030 -0.885 -22.141 1.00 96.12 96 ASP A N 1
ATOM 732 C CA . ASP A 1 96 ? 4.623 -0.746 -21.768 1.00 96.12 96 ASP A CA 1
ATOM 733 C C . ASP A 1 96 ? 4.518 -0.489 -20.253 1.00 96.12 96 ASP A C 1
ATOM 735 O O . ASP A 1 96 ? 4.929 -1.334 -19.448 1.00 96.12 96 ASP A O 1
ATOM 739 N N . PRO A 1 97 ? 3.959 0.657 -19.820 1.00 96.88 97 PRO A N 1
ATOM 740 C CA . PRO A 1 97 ? 3.734 0.932 -18.406 1.00 96.88 97 PRO A CA 1
ATOM 741 C C . PRO A 1 97 ? 2.894 -0.127 -17.683 1.00 96.88 97 PRO A C 1
ATOM 743 O O . PRO A 1 97 ? 3.051 -0.304 -16.477 1.00 96.88 97 PRO A O 1
ATOM 746 N N . ARG A 1 98 ? 2.012 -0.843 -18.392 1.00 95.25 98 ARG A N 1
ATOM 747 C CA . ARG A 1 98 ? 1.167 -1.902 -17.814 1.00 95.25 98 ARG A CA 1
ATOM 748 C C . ARG A 1 98 ? 1.987 -3.097 -17.336 1.00 95.25 98 ARG A C 1
ATOM 750 O O . ARG A 1 98 ? 1.618 -3.728 -16.346 1.00 95.25 98 ARG A O 1
ATOM 757 N N . ASP A 1 99 ? 3.109 -3.373 -17.995 1.00 95.88 99 ASP A N 1
ATOM 758 C CA . ASP A 1 99 ? 3.989 -4.486 -17.640 1.00 95.88 99 ASP A CA 1
ATOM 759 C C . ASP A 1 99 ? 4.822 -4.183 -16.393 1.00 95.88 99 ASP A C 1
ATOM 761 O O . ASP A 1 99 ? 5.219 -5.100 -15.673 1.00 95.88 99 ASP A O 1
ATOM 765 N N . MET A 1 100 ? 5.066 -2.899 -16.100 1.00 96.06 100 MET A N 1
ATOM 766 C CA . MET A 1 100 ? 5.932 -2.484 -14.994 1.00 96.06 100 MET A CA 1
ATOM 767 C C . MET A 1 100 ? 5.430 -2.980 -13.640 1.00 96.06 100 MET A C 1
ATOM 769 O O . MET A 1 100 ? 6.244 -3.334 -12.789 1.00 96.06 100 MET A O 1
ATOM 773 N N . LEU A 1 101 ? 4.106 -3.057 -13.466 1.00 92.19 101 LEU A N 1
ATOM 774 C CA . LEU A 1 101 ? 3.495 -3.669 -12.294 1.00 92.19 101 LEU A CA 1
ATOM 775 C C . LEU A 1 101 ? 3.992 -5.104 -12.117 1.00 92.19 101 LEU A C 1
ATOM 777 O O . LEU A 1 101 ? 4.644 -5.399 -11.127 1.00 92.19 101 LEU A O 1
ATOM 781 N N . ASN A 1 102 ? 3.747 -5.970 -13.099 1.00 91.12 102 ASN A N 1
ATOM 782 C CA . ASN A 1 102 ? 4.091 -7.389 -13.012 1.00 91.12 102 ASN A CA 1
ATOM 783 C C . ASN A 1 102 ? 5.607 -7.625 -12.947 1.00 91.12 102 ASN A C 1
ATOM 785 O O . ASN A 1 102 ? 6.056 -8.611 -12.374 1.00 91.12 102 ASN A O 1
ATOM 789 N N . ILE A 1 103 ? 6.409 -6.737 -13.538 1.00 94.94 103 ILE A N 1
ATOM 790 C CA . ILE A 1 103 ? 7.869 -6.841 -13.487 1.00 94.94 103 ILE A CA 1
ATOM 791 C C . ILE A 1 103 ? 8.381 -6.525 -12.084 1.00 94.94 103 ILE A C 1
ATOM 793 O O . ILE A 1 103 ? 9.107 -7.329 -11.501 1.00 94.94 103 ILE A O 1
ATOM 797 N N . TYR A 1 104 ? 8.033 -5.356 -11.549 1.00 95.88 104 TYR A N 1
ATOM 798 C CA . TYR A 1 104 ? 8.643 -4.860 -10.322 1.00 95.88 104 TYR A CA 1
ATOM 799 C C . TYR A 1 104 ? 7.992 -5.411 -9.057 1.00 95.88 104 TYR A C 1
ATOM 801 O O . TYR A 1 104 ? 8.721 -5.804 -8.153 1.00 95.88 104 TYR A O 1
ATOM 809 N N . ASP A 1 105 ? 6.660 -5.488 -9.003 1.00 92.81 105 ASP A N 1
ATOM 810 C CA . ASP A 1 105 ? 5.930 -6.056 -7.861 1.00 92.81 105 ASP A CA 1
ATOM 811 C C . ASP A 1 105 ? 6.300 -7.525 -7.660 1.00 92.81 105 ASP A C 1
ATOM 813 O O . ASP A 1 105 ? 6.830 -7.903 -6.620 1.00 92.81 105 ASP A O 1
ATOM 817 N N . SER A 1 106 ? 6.139 -8.350 -8.699 1.00 91.38 106 SER A N 1
ATOM 818 C CA . SER A 1 106 ? 6.410 -9.784 -8.576 1.00 91.38 106 SER A CA 1
ATOM 819 C C . SER A 1 106 ? 7.880 -10.078 -8.289 1.00 91.38 106 SER A C 1
ATOM 821 O O . SER A 1 106 ? 8.181 -11.005 -7.538 1.00 91.38 106 SER A O 1
ATOM 823 N N . LEU A 1 107 ? 8.810 -9.300 -8.859 1.00 93.69 107 LEU A N 1
ATOM 824 C CA . LEU A 1 107 ? 10.223 -9.447 -8.524 1.00 93.69 107 LEU A CA 1
ATOM 825 C C . LEU A 1 107 ? 10.490 -9.039 -7.073 1.00 93.69 107 LEU A C 1
ATOM 827 O O . LEU A 1 107 ? 11.212 -9.753 -6.380 1.00 93.69 107 LEU A O 1
ATOM 831 N N . PHE A 1 108 ? 9.927 -7.921 -6.612 1.00 93.69 108 PHE A N 1
ATOM 832 C CA . PHE A 1 108 ? 10.125 -7.462 -5.244 1.00 93.69 108 PHE A CA 1
ATOM 833 C C . PHE A 1 108 ? 9.515 -8.420 -4.216 1.00 93.69 108 PHE A C 1
ATOM 835 O O . PHE A 1 108 ? 10.187 -8.726 -3.235 1.00 93.69 108 PHE A O 1
ATOM 842 N N . ASP A 1 109 ? 8.308 -8.940 -4.447 1.00 90.81 109 ASP A N 1
ATOM 843 C CA . ASP A 1 109 ? 7.662 -9.936 -3.582 1.00 90.81 109 ASP A CA 1
ATOM 844 C C . ASP A 1 109 ? 8.518 -11.211 -3.482 1.00 90.81 109 ASP A C 1
ATOM 846 O O . ASP A 1 109 ? 8.885 -11.652 -2.388 1.00 90.81 109 ASP A O 1
ATOM 850 N N . CYS A 1 110 ? 8.979 -11.734 -4.627 1.00 90.56 110 CYS A N 1
ATOM 851 C CA . CYS A 1 110 ? 9.896 -12.8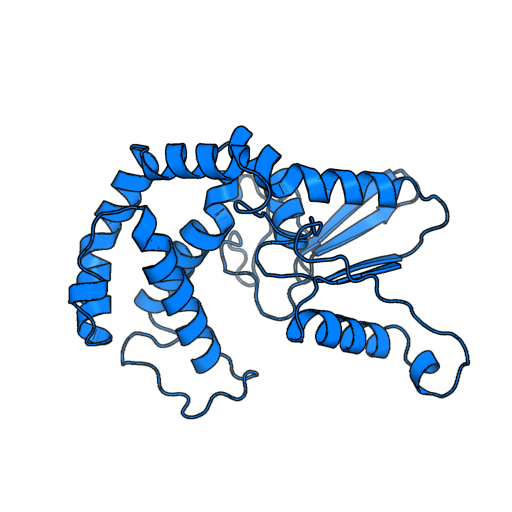75 -4.653 1.00 90.56 110 CYS A CA 1
ATOM 852 C C . CYS A 1 110 ? 11.184 -12.574 -3.874 1.00 90.56 110 CYS A C 1
ATOM 854 O O . CYS A 1 110 ? 11.531 -13.298 -2.945 1.00 90.56 110 CYS A O 1
ATOM 856 N N . LEU A 1 111 ? 11.891 -11.487 -4.195 1.00 92.06 111 LEU A N 1
ATOM 857 C CA . LEU A 1 111 ? 13.138 -11.155 -3.506 1.00 92.06 111 LEU A CA 1
ATOM 858 C C . LEU A 1 111 ? 12.913 -10.963 -2.000 1.00 92.06 111 LEU A C 1
ATOM 860 O O . LEU A 1 111 ? 13.683 -11.492 -1.202 1.00 92.06 111 LEU A O 1
ATOM 864 N N . SER A 1 112 ? 11.842 -10.277 -1.604 1.00 89.88 112 SER A N 1
ATOM 865 C CA . SER A 1 112 ? 11.496 -10.011 -0.205 1.00 89.88 112 SER A CA 1
ATOM 866 C C . SER A 1 112 ? 11.269 -11.292 0.586 1.00 89.88 112 SER A C 1
ATOM 868 O O . SER A 1 112 ? 11.797 -11.426 1.689 1.00 89.88 112 SER A O 1
ATOM 870 N N . THR A 1 113 ? 10.559 -12.273 0.024 1.00 89.12 113 THR A N 1
ATOM 871 C CA . THR A 1 113 ? 10.366 -13.571 0.691 1.00 89.12 113 THR A CA 1
ATOM 872 C C . THR A 1 113 ? 11.676 -14.341 0.867 1.00 89.12 113 THR A C 1
ATOM 874 O O . THR A 1 113 ? 11.850 -15.000 1.893 1.00 89.12 113 THR A O 1
ATOM 877 N N . HIS A 1 114 ? 12.628 -14.238 -0.067 1.00 90.12 114 HIS A N 1
ATOM 878 C CA . HIS A 1 114 ? 13.941 -14.884 0.047 1.00 90.12 114 HIS A CA 1
ATOM 879 C C . HIS A 1 114 ? 14.912 -14.136 0.973 1.00 90.12 114 HIS A C 1
ATOM 881 O O . HIS A 1 114 ? 15.692 -14.784 1.660 1.00 90.12 114 HIS A O 1
ATOM 887 N N . VAL A 1 115 ? 14.862 -12.804 1.071 1.00 89.38 115 VAL A N 1
ATOM 888 C CA . VAL A 1 115 ? 15.783 -12.047 1.951 1.00 89.38 115 VAL A CA 1
ATOM 889 C C . VAL A 1 115 ? 15.251 -11.851 3.371 1.00 89.38 115 VAL A C 1
ATOM 891 O O . VAL A 1 115 ? 16.031 -11.591 4.286 1.00 89.38 115 VAL A O 1
ATOM 894 N N . CYS A 1 116 ? 13.937 -11.960 3.582 1.00 86.50 116 CYS A N 1
ATOM 895 C CA . CYS A 1 116 ? 13.340 -11.791 4.900 1.00 86.50 116 CYS A CA 1
ATOM 896 C C . CYS A 1 116 ? 13.686 -12.984 5.803 1.00 86.50 116 CYS A C 1
ATOM 898 O O . CYS A 1 116 ? 13.374 -14.133 5.482 1.00 86.50 116 CYS A O 1
ATOM 900 N N . SER A 1 117 ? 14.315 -12.714 6.949 1.00 84.50 117 SER A N 1
ATOM 901 C CA . SER A 1 117 ? 14.776 -13.746 7.887 1.00 84.50 117 SER A CA 1
ATOM 902 C C . SER A 1 117 ? 13.642 -14.489 8.595 1.00 84.50 117 SER A C 1
ATOM 904 O O . SER A 1 117 ? 13.852 -15.596 9.077 1.00 84.50 117 SER A O 1
ATOM 906 N N . THR A 1 118 ? 12.447 -13.900 8.658 1.00 83.25 118 THR A N 1
ATOM 907 C CA . THR A 1 118 ? 11.278 -14.487 9.329 1.00 83.25 118 THR A CA 1
ATOM 908 C C . THR A 1 118 ? 10.398 -15.312 8.393 1.00 83.25 118 THR A C 1
ATOM 910 O O . THR A 1 118 ? 9.505 -16.015 8.861 1.00 83.25 118 THR A O 1
ATOM 913 N N . VAL A 1 119 ? 10.637 -15.252 7.080 1.00 83.75 119 VAL A N 1
ATOM 914 C CA 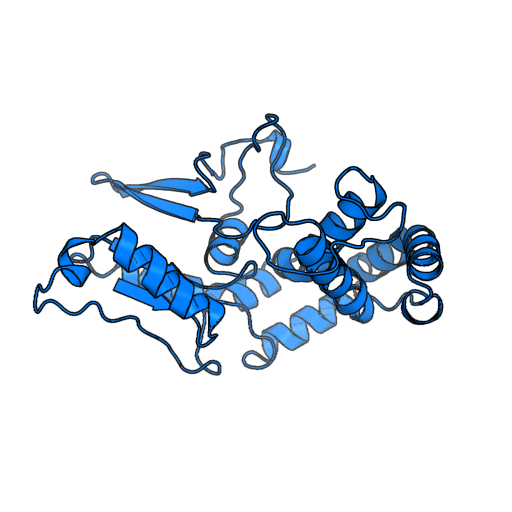. VAL A 1 119 ? 9.912 -16.062 6.095 1.00 83.75 119 VAL A CA 1
ATOM 915 C C . VAL A 1 119 ? 10.626 -17.409 5.949 1.00 83.75 119 VAL A C 1
ATOM 917 O O . VAL A 1 119 ? 11.823 -17.414 5.675 1.00 83.75 119 VAL A O 1
ATOM 920 N N . PRO A 1 120 ? 9.951 -18.560 6.083 1.00 82.38 120 PRO A N 1
ATOM 921 C CA . PRO A 1 120 ? 10.579 -19.875 5.935 1.00 82.38 120 PRO A CA 1
ATOM 922 C C . PRO A 1 120 ? 10.694 -20.278 4.453 1.00 82.38 120 PRO A C 1
ATOM 924 O O . PRO A 1 120 ? 10.064 -21.234 4.009 1.00 82.38 120 PRO A O 1
ATOM 927 N N . SER A 1 121 ? 11.454 -19.519 3.660 1.00 81.31 121 SER A N 1
ATOM 928 C CA . SER A 1 121 ? 11.756 -19.856 2.261 1.00 81.31 121 SER A CA 1
ATOM 929 C C . SER A 1 121 ? 13.115 -20.542 2.164 1.00 81.31 121 SER A C 1
ATOM 931 O O . SER A 1 121 ? 14.117 -19.993 2.608 1.00 81.31 121 SER A O 1
ATOM 933 N N . GLU A 1 122 ? 13.149 -21.737 1.580 1.00 82.88 122 GLU A N 1
ATOM 934 C CA . GLU A 1 122 ? 14.384 -22.476 1.315 1.00 82.88 122 GLU A CA 1
ATOM 935 C C . GLU A 1 122 ? 14.416 -22.929 -0.158 1.00 82.88 122 GLU A C 1
ATOM 937 O O . GLU A 1 122 ? 13.409 -23.451 -0.647 1.00 82.88 122 GLU A O 1
ATOM 942 N N . PRO A 1 123 ? 15.542 -22.751 -0.872 1.00 82.56 123 PRO A N 1
ATOM 943 C CA . PRO A 1 123 ? 16.756 -22.086 -0.402 1.00 82.56 123 PRO A CA 1
ATOM 944 C C . PRO A 1 123 ? 16.594 -20.556 -0.327 1.00 82.56 123 PRO A C 1
ATOM 946 O O . PRO A 1 123 ? 15.865 -19.944 -1.113 1.00 82.56 123 PRO A O 1
ATOM 949 N N . LYS A 1 124 ? 17.332 -19.911 0.581 1.00 83.31 124 LYS A N 1
ATOM 950 C CA . LYS A 1 124 ? 17.457 -18.439 0.697 1.00 83.31 124 LYS A CA 1
ATOM 951 C C . LYS A 1 124 ? 18.299 -17.801 -0.421 1.00 83.31 124 LYS A C 1
ATOM 953 O O . LYS A 1 124 ? 18.970 -16.788 -0.221 1.00 83.31 124 LYS A O 1
ATOM 958 N N . ASP A 1 125 ? 18.266 -18.395 -1.607 1.00 83.12 125 ASP A N 1
ATOM 959 C CA . ASP A 1 125 ? 19.093 -17.988 -2.731 1.00 83.12 125 ASP A CA 1
ATOM 960 C C . ASP A 1 125 ? 18.492 -16.770 -3.426 1.00 83.12 125 ASP A C 1
ATOM 962 O O . ASP A 1 125 ? 17.354 -16.775 -3.893 1.00 83.12 125 ASP A O 1
ATOM 966 N N . VAL A 1 126 ? 19.300 -15.721 -3.541 1.00 88.69 126 VAL A N 1
ATOM 967 C CA . VAL A 1 126 ? 19.010 -14.558 -4.377 1.00 88.69 126 VAL A CA 1
ATOM 968 C C . VAL A 1 126 ? 20.139 -14.381 -5.387 1.00 88.69 126 VAL A C 1
ATOM 970 O O . VAL A 1 126 ? 21.311 -14.534 -5.022 1.00 88.69 126 VAL A O 1
ATOM 973 N N . PRO A 1 127 ? 19.840 -14.044 -6.656 1.00 89.31 127 PRO A N 1
ATOM 974 C CA . PRO A 1 127 ? 20.881 -13.782 -7.638 1.00 89.31 127 PRO A CA 1
ATOM 975 C C . PRO A 1 127 ? 21.881 -12.731 -7.144 1.00 89.31 127 PRO A C 1
ATOM 977 O O . PRO A 1 127 ? 21.519 -11.751 -6.480 1.00 89.31 127 PRO A O 1
ATOM 980 N N . ARG A 1 128 ? 23.163 -12.913 -7.482 1.00 87.06 128 ARG A N 1
ATOM 981 C CA . ARG A 1 128 ? 24.224 -11.979 -7.088 1.00 87.06 128 ARG A CA 1
ATOM 982 C C . ARG A 1 128 ? 23.868 -10.566 -7.556 1.00 87.06 128 ARG A C 1
ATOM 984 O O . ARG A 1 128 ? 23.609 -10.343 -8.730 1.00 87.06 128 ARG A O 1
ATOM 991 N N . GLY A 1 129 ? 23.896 -9.608 -6.632 1.00 86.12 129 GLY A N 1
ATOM 992 C CA . GLY A 1 129 ? 23.511 -8.222 -6.914 1.00 86.12 129 GLY A CA 1
ATOM 993 C C . GLY A 1 129 ? 22.028 -7.909 -6.690 1.00 86.12 129 GLY A C 1
ATOM 994 O O . GLY A 1 129 ? 21.658 -6.748 -6.820 1.00 86.12 129 GLY A O 1
ATOM 995 N N . LEU A 1 130 ? 21.201 -8.877 -6.280 1.00 91.00 130 LEU A N 1
ATOM 996 C CA . LEU A 1 130 ? 19.806 -8.673 -5.851 1.00 91.00 130 LEU A CA 1
ATOM 997 C C . LEU A 1 130 ? 19.583 -8.955 -4.356 1.00 91.00 130 LEU A C 1
ATOM 999 O O . LEU A 1 130 ? 18.454 -9.119 -3.915 1.00 91.00 130 LEU A O 1
ATOM 1003 N N . GLY A 1 131 ? 20.654 -8.999 -3.560 1.00 89.38 131 GLY A N 1
ATOM 1004 C CA . GLY A 1 131 ? 20.552 -9.059 -2.099 1.00 89.38 131 GLY A CA 1
ATOM 1005 C C . GLY A 1 131 ? 20.144 -7.716 -1.472 1.00 89.38 131 GLY A C 1
ATOM 1006 O O . GLY A 1 131 ? 20.263 -6.674 -2.122 1.00 89.38 131 GLY A O 1
ATOM 1007 N N . PRO A 1 132 ? 19.752 -7.702 -0.184 1.00 84.06 132 PRO A N 1
ATOM 1008 C CA . PRO A 1 132 ? 19.154 -6.533 0.478 1.00 84.06 132 PRO A CA 1
ATOM 1009 C C . PRO A 1 132 ? 20.107 -5.330 0.608 1.00 84.06 132 PRO A C 1
ATOM 1011 O O . PRO A 1 132 ? 19.672 -4.189 0.743 1.00 84.06 132 PRO A O 1
ATOM 1014 N N . SER A 1 133 ? 21.422 -5.555 0.540 1.00 86.56 133 SER A N 1
ATOM 1015 C CA . SER A 1 133 ? 22.434 -4.490 0.541 1.00 86.56 133 SER A CA 1
ATOM 1016 C C . SER A 1 133 ? 22.669 -3.857 -0.837 1.00 86.56 133 SER A C 1
ATOM 1018 O O . SER A 1 133 ? 23.369 -2.848 -0.933 1.00 86.56 133 SER A O 1
ATOM 1020 N N . SER A 1 134 ? 22.103 -4.421 -1.907 1.00 90.88 134 SER A N 1
ATOM 1021 C CA . SER A 1 134 ? 22.308 -3.941 -3.271 1.00 90.88 134 SER A CA 1
ATOM 1022 C C . SER A 1 134 ? 21.492 -2.687 -3.581 1.00 90.88 134 SER A C 1
ATOM 1024 O O . SER A 1 134 ? 20.319 -2.575 -3.226 1.00 90.88 134 SER A O 1
ATOM 1026 N N . ILE A 1 135 ? 22.090 -1.772 -4.347 1.00 90.88 135 ILE A N 1
ATOM 1027 C CA . ILE A 1 135 ? 21.384 -0.623 -4.934 1.00 90.88 135 ILE A CA 1
ATOM 1028 C C . ILE A 1 135 ? 20.248 -1.100 -5.850 1.00 90.88 135 ILE A C 1
ATOM 1030 O O . ILE A 1 135 ? 19.170 -0.510 -5.846 1.00 90.88 135 ILE A O 1
ATOM 1034 N N . LEU A 1 136 ? 20.464 -2.195 -6.585 1.00 92.19 136 LEU A N 1
ATOM 1035 C CA . LEU A 1 136 ? 19.477 -2.738 -7.515 1.00 92.19 136 LEU A CA 1
ATOM 1036 C C . LEU A 1 136 ? 18.240 -3.273 -6.782 1.00 92.19 136 LEU A C 1
ATOM 1038 O O . LEU A 1 136 ? 17.125 -3.030 -7.226 1.00 92.19 136 LEU A O 1
ATOM 1042 N N . PHE A 1 137 ? 18.419 -3.907 -5.617 1.00 92.56 137 PHE A N 1
ATOM 1043 C CA . PHE A 1 137 ? 17.303 -4.333 -4.765 1.00 92.56 137 PHE A CA 1
ATOM 1044 C C . PHE A 1 137 ? 16.459 -3.135 -4.306 1.00 92.56 137 PHE A C 1
ATOM 1046 O O . PHE A 1 137 ? 15.241 -3.148 -4.447 1.00 92.56 137 PHE A O 1
ATOM 1053 N N . LYS A 1 138 ? 17.100 -2.056 -3.834 1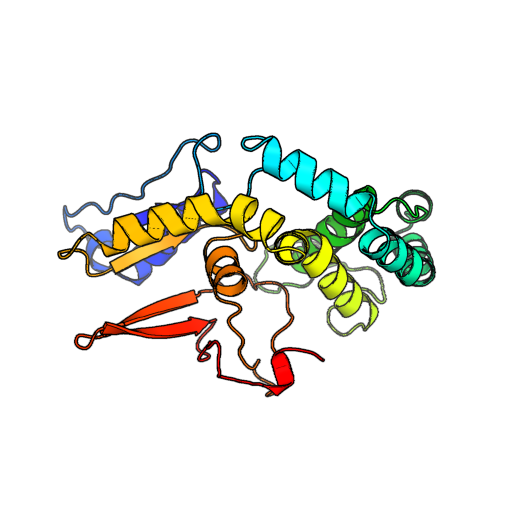.00 90.88 138 LYS A N 1
ATOM 1054 C CA . LYS A 1 138 ? 16.400 -0.830 -3.400 1.00 90.88 138 LYS A CA 1
ATOM 1055 C C . LYS A 1 138 ? 15.646 -0.142 -4.537 1.00 90.88 138 LYS A C 1
ATOM 1057 O O . LYS A 1 138 ? 14.613 0.483 -4.318 1.00 90.88 138 LYS A O 1
ATOM 1062 N N . HIS A 1 139 ? 16.172 -0.212 -5.756 1.00 93.06 139 HIS A N 1
ATOM 1063 C CA . HIS A 1 139 ? 15.467 0.305 -6.921 1.00 93.06 139 HIS A CA 1
ATOM 1064 C C . HIS A 1 139 ? 14.256 -0.554 -7.285 1.00 93.06 139 HIS A C 1
ATOM 1066 O O . HIS A 1 139 ? 13.192 0.005 -7.534 1.00 93.06 139 HIS A O 1
ATOM 1072 N N . VAL A 1 140 ? 14.392 -1.884 -7.235 1.00 94.75 140 VAL A N 1
ATOM 1073 C CA . VAL A 1 140 ? 13.268 -2.811 -7.419 1.00 94.75 140 VAL A CA 1
ATOM 1074 C C . VAL A 1 140 ? 12.177 -2.556 -6.379 1.00 94.75 140 VAL A C 1
ATOM 1076 O O . VAL A 1 140 ? 11.018 -2.446 -6.760 1.00 94.75 140 VAL A O 1
ATOM 1079 N N . GLU A 1 141 ? 12.534 -2.360 -5.105 1.00 93.94 141 GLU A N 1
ATOM 1080 C CA . GLU A 1 141 ? 11.588 -1.954 -4.055 1.00 93.94 141 GLU A CA 1
ATOM 1081 C C . GLU A 1 141 ? 10.877 -0.646 -4.408 1.00 93.94 141 GLU A C 1
ATOM 1083 O O . GLU A 1 141 ? 9.654 -0.568 -4.357 1.00 93.94 141 GLU A O 1
ATOM 1088 N N . ARG A 1 142 ? 11.631 0.393 -4.785 1.00 93.19 142 ARG A N 1
ATOM 1089 C CA . ARG A 1 142 ? 11.072 1.716 -5.092 1.00 93.19 142 ARG A CA 1
ATOM 1090 C C . ARG A 1 142 ? 10.091 1.669 -6.260 1.00 93.19 142 ARG A C 1
ATOM 1092 O O . ARG A 1 142 ? 9.044 2.315 -6.207 1.00 93.19 142 ARG A O 1
ATOM 1099 N N . GLU A 1 143 ? 10.444 0.963 -7.328 1.00 95.25 143 GLU A N 1
ATOM 1100 C CA . GLU A 1 143 ? 9.578 0.831 -8.497 1.00 95.25 143 GLU A CA 1
ATOM 1101 C C . GLU A 1 143 ? 8.402 -0.105 -8.217 1.00 95.25 143 GLU A C 1
ATOM 1103 O O . GLU A 1 143 ? 7.285 0.220 -8.610 1.00 95.25 143 GLU A O 1
ATOM 1108 N N . GLY A 1 144 ? 8.609 -1.190 -7.469 1.00 95.12 144 GLY A N 1
ATOM 1109 C CA . GLY A 1 144 ? 7.537 -2.062 -6.996 1.00 95.12 144 GLY A CA 1
ATOM 1110 C C . GLY A 1 144 ? 6.525 -1.268 -6.181 1.00 95.12 144 GLY A C 1
ATOM 1111 O O . GLY A 1 144 ? 5.344 -1.252 -6.516 1.00 95.12 144 GLY A O 1
ATOM 1112 N N . LEU A 1 145 ? 6.991 -0.530 -5.171 1.00 93.12 145 LEU A N 1
ATOM 1113 C CA . LEU A 1 145 ? 6.165 0.337 -4.331 1.00 93.12 145 LEU A CA 1
ATOM 1114 C C . LEU A 1 145 ? 5.381 1.340 -5.179 1.00 93.12 145 LEU A C 1
ATOM 1116 O O . LEU A 1 145 ? 4.182 1.528 -4.974 1.00 93.12 145 LEU A O 1
ATOM 1120 N N . PHE A 1 146 ? 6.038 1.980 -6.151 1.00 93.94 146 PHE A N 1
ATOM 1121 C CA . PHE A 1 146 ? 5.356 2.932 -7.016 1.00 93.94 146 PHE A CA 1
ATOM 1122 C C . PHE A 1 146 ? 4.259 2.266 -7.845 1.00 93.94 146 PHE A C 1
ATOM 1124 O O . PHE A 1 146 ? 3.106 2.698 -7.799 1.00 93.94 146 PHE A O 1
ATOM 1131 N N . TRP A 1 147 ? 4.611 1.232 -8.608 1.00 95.12 147 TRP A N 1
ATOM 1132 C CA . TRP A 1 147 ? 3.680 0.616 -9.539 1.00 95.12 147 TRP A CA 1
ATOM 1133 C C . TRP A 1 147 ? 2.572 -0.127 -8.815 1.00 95.12 147 TRP A C 1
ATOM 1135 O O . TRP A 1 147 ? 1.452 -0.065 -9.299 1.00 95.12 147 TRP A O 1
ATOM 1145 N N . PHE A 1 148 ? 2.829 -0.780 -7.682 1.00 93.75 148 PHE A N 1
ATOM 1146 C CA . PHE A 1 148 ? 1.835 -1.557 -6.940 1.00 93.75 148 PHE A CA 1
ATOM 1147 C C . PHE A 1 148 ? 0.929 -0.686 -6.060 1.00 93.75 148 PHE A C 1
ATOM 1149 O O . PHE A 1 148 ? -0.294 -0.853 -6.090 1.00 93.75 148 PHE A O 1
ATOM 1156 N N . ILE A 1 149 ? 1.513 0.275 -5.335 1.00 91.88 149 ILE A N 1
ATOM 1157 C CA . ILE A 1 149 ? 0.840 1.033 -4.272 1.00 91.88 149 ILE A CA 1
ATOM 1158 C C . ILE A 1 149 ? 0.676 2.506 -4.665 1.00 91.88 149 ILE A C 1
ATOM 1160 O O . ILE A 1 149 ? -0.448 2.979 -4.848 1.00 91.88 149 ILE A O 1
ATOM 1164 N N . ASN A 1 150 ? 1.775 3.239 -4.878 1.00 92.00 150 ASN A N 1
ATOM 1165 C CA . ASN A 1 150 ? 1.705 4.704 -5.001 1.00 92.00 150 ASN A CA 1
ATOM 1166 C C . ASN A 1 150 ? 1.006 5.177 -6.284 1.00 92.00 150 ASN A C 1
ATOM 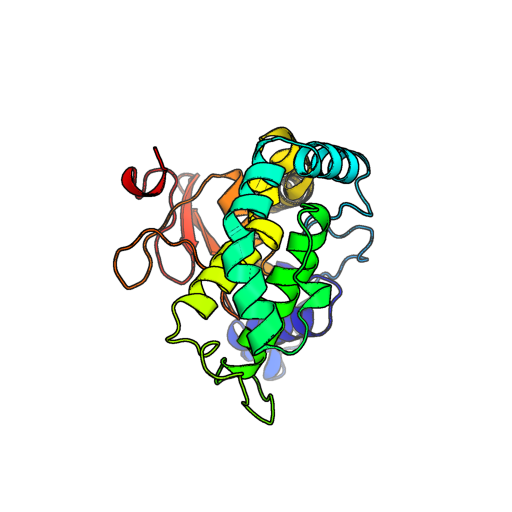1168 O O . ASN A 1 150 ? 0.578 6.331 -6.351 1.00 92.00 150 ASN A O 1
ATOM 1172 N N . ARG A 1 151 ? 0.823 4.306 -7.291 1.00 93.88 151 ARG A N 1
ATOM 1173 C CA . ARG A 1 151 ? 0.029 4.615 -8.493 1.00 93.88 151 ARG A CA 1
ATOM 1174 C C . ARG A 1 151 ? -1.372 5.119 -8.145 1.00 93.88 151 ARG A C 1
ATOM 1176 O O . ARG A 1 151 ? -1.923 5.942 -8.874 1.00 93.88 151 ARG A O 1
ATOM 1183 N N . TYR A 1 152 ? -1.943 4.668 -7.025 1.00 94.31 152 TYR A N 1
ATOM 1184 C CA . TYR A 1 152 ? -3.267 5.095 -6.584 1.00 94.31 152 TYR A CA 1
ATOM 1185 C C . TYR A 1 152 ? -3.288 6.542 -6.072 1.00 94.31 152 TYR A C 1
ATOM 1187 O O . TYR A 1 152 ? -4.330 7.194 -6.112 1.00 94.31 152 TYR A O 1
ATOM 1195 N N . GLY A 1 153 ? -2.137 7.068 -5.645 1.00 90.44 153 GLY A N 1
ATOM 1196 C CA . GLY A 1 153 ? -1.962 8.442 -5.180 1.00 90.44 153 GLY A CA 1
ATOM 1197 C C . GLY A 1 153 ? -1.669 9.467 -6.281 1.00 90.44 153 GLY A C 1
ATOM 1198 O O . GLY A 1 153 ? -1.658 10.660 -5.986 1.00 90.44 153 GLY A O 1
ATOM 1199 N N . THR A 1 154 ? -1.472 9.038 -7.535 1.00 92.25 154 THR A N 1
ATOM 1200 C CA . THR A 1 154 ? -1.040 9.896 -8.667 1.00 92.25 154 THR A CA 1
ATOM 1201 C C . THR A 1 154 ? -2.046 10.977 -9.059 1.00 92.25 154 THR A C 1
ATOM 1203 O O . THR A 1 154 ? -1.681 11.994 -9.642 1.00 92.25 154 THR A O 1
ATOM 1206 N N . SER A 1 155 ? -3.326 10.796 -8.731 1.00 94.00 155 SER A N 1
ATOM 1207 C CA . SER A 1 155 ? -4.336 11.838 -8.902 1.00 94.00 155 SER A CA 1
ATOM 1208 C C . SER A 1 155 ? -5.420 11.741 -7.842 1.00 94.00 155 SER A C 1
ATOM 1210 O O . SER A 1 155 ? -5.758 10.655 -7.368 1.00 94.00 155 SER A O 1
ATOM 1212 N N . ASP A 1 156 ? -6.053 12.873 -7.539 1.00 94.06 156 ASP A N 1
ATOM 1213 C CA . ASP A 1 156 ? -7.210 12.923 -6.641 1.00 94.06 156 ASP A CA 1
ATOM 1214 C C . ASP A 1 156 ? -8.349 12.008 -7.108 1.00 94.06 156 ASP A C 1
ATOM 1216 O O . ASP A 1 156 ? -9.041 11.407 -6.286 1.00 94.06 156 ASP A O 1
ATOM 1220 N N . LYS A 1 157 ? -8.544 11.882 -8.430 1.00 96.38 157 LYS A N 1
ATOM 1221 C CA . LYS A 1 157 ? -9.554 10.999 -9.032 1.00 96.38 157 LYS A CA 1
ATOM 1222 C C . LYS A 1 157 ? -9.263 9.539 -8.693 1.00 96.38 157 LYS A C 1
ATOM 1224 O O . LYS A 1 157 ? -10.158 8.855 -8.201 1.00 96.38 157 LYS A O 1
ATOM 1229 N N . ILE A 1 158 ? -8.038 9.069 -8.942 1.00 96.94 158 ILE A N 1
ATOM 1230 C CA . ILE A 1 158 ? -7.659 7.678 -8.662 1.00 96.94 158 ILE A CA 1
ATOM 1231 C C . ILE A 1 158 ? -7.704 7.426 -7.155 1.00 96.94 158 ILE A C 1
ATOM 1233 O O . ILE A 1 158 ? -8.324 6.453 -6.736 1.00 96.94 158 ILE A O 1
ATOM 1237 N N . ARG A 1 159 ? -7.170 8.343 -6.342 1.00 95.88 159 ARG A N 1
ATOM 1238 C CA . ARG A 1 159 ? -7.138 8.215 -4.880 1.00 95.88 159 ARG A CA 1
ATOM 1239 C C . ARG A 1 159 ? -8.537 8.071 -4.281 1.00 95.88 159 ARG A C 1
ATOM 1241 O O . ARG A 1 159 ? -8.784 7.157 -3.499 1.00 95.88 159 ARG A O 1
ATOM 1248 N N . LYS A 1 160 ? -9.487 8.912 -4.709 1.00 96.19 160 LYS A N 1
ATOM 1249 C CA . LYS A 1 160 ? -10.898 8.827 -4.284 1.00 96.19 160 LYS A CA 1
ATOM 1250 C C . LYS A 1 160 ? -11.553 7.508 -4.692 1.00 96.19 160 LYS A C 1
ATOM 1252 O O . LYS A 1 160 ? -12.294 6.935 -3.904 1.00 96.19 160 LYS A O 1
ATOM 1257 N N . LEU A 1 161 ? -11.298 7.030 -5.910 1.00 97.31 161 LEU A N 1
ATOM 1258 C CA . LEU A 1 161 ? -11.873 5.776 -6.408 1.00 97.31 161 LEU A CA 1
ATOM 1259 C C . LEU A 1 161 ? -11.248 4.534 -5.756 1.00 97.31 161 LEU A C 1
ATOM 1261 O O . LEU A 1 161 ? -11.934 3.527 -5.613 1.00 97.31 161 LEU A O 1
ATOM 1265 N N . ALA A 1 162 ? -9.967 4.603 -5.393 1.00 96.62 162 ALA A N 1
ATOM 1266 C CA . ALA A 1 162 ? -9.216 3.513 -4.785 1.00 96.62 162 ALA A CA 1
ATOM 1267 C C . ALA A 1 162 ? -9.524 3.359 -3.291 1.00 96.62 162 ALA A C 1
ATOM 1269 O O . ALA A 1 162 ? -9.794 2.250 -2.842 1.00 96.62 162 ALA A O 1
ATOM 1270 N N . TYR A 1 163 ? -9.509 4.463 -2.539 1.00 96.81 163 TYR A N 1
ATOM 1271 C CA . TYR A 1 163 ? -9.566 4.430 -1.073 1.00 96.81 163 TYR A CA 1
ATOM 1272 C C . TYR A 1 163 ? -10.878 4.946 -0.487 1.00 96.81 163 TYR A C 1
ATOM 1274 O O . TYR A 1 163 ? -11.198 4.621 0.651 1.00 96.81 163 TYR A O 1
ATOM 1282 N N . GLY A 1 164 ? -11.666 5.708 -1.252 1.00 96.00 164 GLY A N 1
ATOM 1283 C CA . GLY A 1 164 ? -12.935 6.281 -0.795 1.00 96.00 164 GLY A CA 1
ATOM 1284 C C . GLY A 1 164 ? -13.885 5.278 -0.126 1.00 96.00 164 GLY A C 1
ATOM 1285 O O . GLY A 1 164 ? -14.400 5.610 0.939 1.00 96.00 164 GLY A O 1
ATOM 1286 N N . PRO A 1 165 ? -14.081 4.058 -0.669 1.00 95.56 165 PRO A N 1
ATOM 1287 C CA . PRO A 1 165 ? -14.912 3.046 -0.017 1.00 95.56 165 PRO A CA 1
ATOM 1288 C C . PRO A 1 165 ? -14.442 2.684 1.399 1.00 95.56 165 PRO A C 1
ATOM 1290 O O . PRO A 1 165 ? -15.249 2.674 2.320 1.00 95.56 165 PRO A O 1
ATOM 1293 N N . PHE A 1 166 ? -13.140 2.459 1.611 1.00 96.50 166 PHE A N 1
ATOM 1294 C CA . PHE A 1 166 ? -12.625 2.177 2.954 1.00 96.50 166 PHE A CA 1
ATOM 1295 C C . PHE A 1 166 ? -12.750 3.377 3.891 1.00 96.50 166 PHE A C 1
ATOM 1297 O O . PHE A 1 166 ? -13.079 3.221 5.062 1.00 96.50 166 PHE A O 1
ATOM 1304 N N . ILE A 1 167 ? -12.478 4.582 3.385 1.00 96.81 167 ILE A N 1
ATOM 1305 C CA . ILE A 1 167 ? -12.584 5.805 4.185 1.00 96.81 167 ILE A CA 1
ATOM 1306 C C . ILE A 1 167 ? -14.031 6.021 4.642 1.00 96.81 167 ILE A C 1
ATOM 1308 O O . ILE A 1 167 ? -14.244 6.412 5.785 1.00 96.81 167 ILE A O 1
ATOM 1312 N N . GLN A 1 168 ? -15.016 5.713 3.796 1.00 96.38 168 GLN A N 1
ATOM 1313 C CA . GLN A 1 168 ? -16.426 5.728 4.182 1.00 96.38 168 GLN A CA 1
ATOM 1314 C C . GLN A 1 168 ? -16.705 4.735 5.321 1.00 96.38 168 GLN A C 1
ATOM 1316 O O . GLN A 1 168 ? -17.265 5.136 6.339 1.00 96.38 168 GLN A O 1
ATOM 1321 N N . ASP A 1 169 ? -16.248 3.485 5.201 1.00 95.38 169 ASP A N 1
ATOM 1322 C CA . ASP A 1 169 ? -16.414 2.476 6.257 1.00 95.38 169 ASP A CA 1
ATOM 1323 C C . ASP A 1 169 ? -15.756 2.905 7.578 1.00 95.38 169 ASP A C 1
ATOM 1325 O O . ASP A 1 169 ? -16.309 2.690 8.657 1.00 95.38 169 ASP A O 1
ATOM 1329 N N . LEU A 1 170 ? -14.580 3.538 7.507 1.00 95.50 170 LEU A N 1
ATOM 1330 C CA . LEU A 1 170 ? -13.886 4.067 8.676 1.00 95.50 170 LEU A CA 1
ATOM 1331 C C . LEU A 1 170 ? -14.692 5.191 9.340 1.00 95.50 170 LEU A C 1
ATOM 1333 O O . LEU A 1 170 ? -14.827 5.198 10.558 1.00 95.50 170 LEU A O 1
ATOM 1337 N N . LEU A 1 171 ? -15.251 6.125 8.566 1.00 95.00 171 LEU A N 1
ATOM 1338 C CA . LEU A 1 171 ? -16.090 7.202 9.102 1.00 95.00 171 LEU A CA 1
ATOM 1339 C C . LEU A 1 171 ? -17.368 6.659 9.760 1.00 95.00 171 LEU A C 1
ATOM 1341 O O . LEU A 1 171 ? -17.776 7.146 10.816 1.00 95.00 171 LEU A O 1
ATOM 1345 N N . GLU A 1 172 ? -17.977 5.628 9.176 1.00 95.75 172 GLU A N 1
ATOM 1346 C CA . GLU A 1 172 ? -19.122 4.934 9.770 1.00 95.75 172 GLU A CA 1
ATOM 1347 C C . GLU A 1 172 ? -18.745 4.246 11.085 1.00 95.75 172 GLU A C 1
ATOM 1349 O O . GLU A 1 172 ? -19.468 4.359 12.075 1.00 95.75 172 GLU A O 1
ATOM 1354 N N . ASP A 1 173 ? -17.588 3.593 11.142 1.00 94.69 173 ASP A N 1
ATOM 1355 C CA . ASP A 1 173 ? -17.075 2.974 12.363 1.00 94.69 173 ASP A CA 1
ATOM 1356 C C . ASP A 1 173 ? -16.790 3.997 13.470 1.00 94.69 173 ASP A C 1
ATOM 1358 O O . ASP A 1 173 ? -17.167 3.781 14.625 1.00 94.69 173 ASP A O 1
ATOM 1362 N N . LEU A 1 174 ? -16.205 5.142 13.109 1.00 92.94 174 LEU A N 1
ATOM 1363 C CA . LEU A 1 174 ? -15.953 6.262 14.018 1.00 92.94 174 LEU A CA 1
ATOM 1364 C C . LEU A 1 174 ? -17.237 6.881 14.579 1.00 92.94 174 LEU A C 1
ATOM 1366 O O . LEU A 1 174 ? -17.232 7.402 15.693 1.00 92.94 174 LEU A O 1
ATOM 1370 N N . SER A 1 175 ? -18.357 6.778 13.860 1.00 93.81 175 SER A N 1
ATOM 1371 C CA . SER A 1 175 ? -19.660 7.233 14.360 1.00 93.81 175 SER A CA 1
ATOM 1372 C C . SER A 1 175 ? -20.215 6.366 15.505 1.00 93.81 175 SER A C 1
ATOM 1374 O O . SER A 1 175 ? -21.138 6.774 16.219 1.00 93.81 175 SER A O 1
ATOM 1376 N N . VAL A 1 176 ? -19.646 5.175 15.738 1.00 94.12 176 VAL A N 1
ATOM 1377 C CA . VAL A 1 176 ? -20.085 4.263 16.801 1.00 94.12 176 VAL A CA 1
ATOM 1378 C C . VAL A 1 176 ? -19.461 4.648 18.145 1.00 94.12 176 VAL A C 1
ATOM 1380 O O . VAL A 1 176 ? -18.444 4.109 18.571 1.00 94.12 176 VAL A O 1
ATOM 1383 N N . THR A 1 177 ? -20.150 5.514 18.890 1.00 87.94 177 THR A N 1
ATOM 1384 C CA . THR A 1 177 ? -19.684 6.121 20.159 1.00 87.94 177 THR A CA 1
ATOM 1385 C C . THR A 1 177 ? -19.273 5.149 21.273 1.00 87.94 177 THR A C 1
ATOM 1387 O O . THR A 1 177 ? -18.528 5.515 22.181 1.00 87.94 177 THR A O 1
ATOM 1390 N N . ARG A 1 178 ? -19.750 3.899 21.246 1.00 91.69 178 ARG A N 1
ATOM 1391 C CA . ARG A 1 178 ? -19.380 2.867 22.236 1.00 91.69 178 ARG A CA 1
ATOM 1392 C C . ARG A 1 178 ? -18.126 2.079 21.855 1.00 91.69 178 ARG A C 1
ATOM 1394 O O . ARG A 1 178 ? -17.651 1.277 22.659 1.00 91.69 178 ARG A O 1
ATOM 1401 N N . ARG A 1 179 ? -17.605 2.247 20.638 1.00 91.94 179 ARG A N 1
ATOM 1402 C CA . ARG A 1 179 ? -16.458 1.485 20.149 1.00 91.94 179 ARG A CA 1
ATOM 1403 C C . ARG A 1 179 ? -15.167 2.086 20.689 1.00 91.94 179 ARG A C 1
ATOM 1405 O O . ARG A 1 179 ? -14.867 3.247 20.460 1.00 91.94 179 ARG A O 1
ATOM 1412 N N . ARG A 1 180 ? -14.414 1.280 21.440 1.00 92.31 180 ARG A N 1
ATOM 1413 C CA . ARG A 1 180 ? -13.118 1.677 22.020 1.00 92.31 180 ARG A CA 1
ATOM 1414 C C . ARG A 1 180 ? -11.917 1.214 21.199 1.00 92.31 180 ARG A C 1
ATOM 1416 O O . ARG A 1 180 ? -10.845 1.781 21.333 1.00 92.31 180 ARG A O 1
ATOM 1423 N N . LEU A 1 181 ? -12.098 0.172 20.388 1.00 94.31 181 LEU A N 1
ATOM 1424 C CA . LEU A 1 181 ? -11.054 -0.404 19.551 1.00 94.31 181 LEU A CA 1
ATOM 1425 C C . LEU A 1 181 ? -11.663 -0.984 18.274 1.00 94.31 181 LEU A C 1
ATOM 1427 O O . LEU A 1 181 ? -12.597 -1.799 18.330 1.00 94.31 181 LEU A O 1
ATOM 1431 N N . SER A 1 182 ? -11.065 -0.616 17.149 1.00 96.19 182 SER A N 1
ATOM 1432 C CA . SER A 1 182 ? -11.292 -1.211 15.838 1.00 96.19 182 SER A CA 1
ATOM 1433 C C . SER A 1 182 ? -9.958 -1.623 15.246 1.00 96.19 182 SER A C 1
ATOM 1435 O O . SER A 1 182 ? -9.007 -0.847 15.252 1.00 96.19 182 SER A O 1
ATOM 1437 N N . VAL A 1 183 ? -9.893 -2.854 14.755 1.00 96.75 183 VAL A N 1
ATOM 1438 C CA . VAL A 1 183 ? -8.706 -3.425 14.131 1.00 96.75 183 VAL A CA 1
ATOM 1439 C C . VAL A 1 183 ? -9.089 -3.855 12.726 1.00 96.75 183 VAL A C 1
ATOM 1441 O O . VAL A 1 183 ? -9.982 -4.685 12.546 1.00 96.75 183 VAL A O 1
ATOM 1444 N N . TYR A 1 184 ? -8.412 -3.272 11.744 1.00 97.31 184 TYR A N 1
ATOM 1445 C CA . TYR A 1 184 ? -8.565 -3.590 10.332 1.00 97.31 184 TYR A CA 1
ATOM 1446 C C . TYR A 1 184 ? -7.292 -4.277 9.856 1.00 97.31 184 TYR A C 1
ATOM 1448 O O . TYR A 1 184 ? -6.206 -3.710 9.970 1.00 97.31 184 TYR A O 1
ATOM 1456 N N . LEU A 1 185 ? -7.425 -5.490 9.335 1.00 96.81 185 LEU A N 1
ATOM 1457 C CA . LEU A 1 185 ? -6.315 -6.285 8.834 1.00 96.81 185 LEU A CA 1
ATOM 1458 C C . LEU A 1 185 ? -6.461 -6.495 7.337 1.00 96.81 185 LEU A C 1
ATOM 1460 O O . LEU A 1 185 ? -7.516 -6.897 6.849 1.00 96.81 185 LEU A O 1
ATOM 1464 N N . GLY A 1 186 ? -5.385 -6.227 6.613 1.00 95.88 186 GLY A N 1
ATOM 1465 C CA . GLY A 1 186 ? -5.374 -6.330 5.166 1.00 95.88 186 GLY A CA 1
ATOM 1466 C C . GLY A 1 186 ? -3.970 -6.540 4.635 1.00 95.88 186 GLY A C 1
ATOM 1467 O O . GLY A 1 186 ? -3.207 -7.368 5.128 1.00 95.88 186 GLY A O 1
ATOM 1468 N N . HIS A 1 187 ? -3.661 -5.786 3.601 1.00 94.50 187 HIS A N 1
ATOM 1469 C CA . HIS A 1 187 ? -2.474 -5.899 2.785 1.00 94.50 187 HIS A CA 1
ATOM 1470 C C . HIS A 1 187 ? -1.645 -4.609 2.877 1.00 94.50 187 HIS A C 1
ATOM 1472 O O . HIS A 1 187 ? -2.070 -3.580 3.399 1.00 94.50 187 HIS A O 1
ATOM 1478 N N . ASP A 1 188 ? -0.452 -4.653 2.313 1.00 91.69 188 ASP A N 1
ATOM 1479 C CA . ASP A 1 188 ? 0.343 -3.473 1.963 1.00 91.69 188 ASP A CA 1
ATOM 1480 C C . ASP A 1 188 ? -0.454 -2.401 1.186 1.00 91.69 188 ASP A C 1
ATOM 1482 O O . ASP A 1 188 ? -0.294 -1.211 1.435 1.00 91.69 188 ASP A O 1
ATOM 1486 N N . THR A 1 189 ? -1.380 -2.805 0.313 1.00 92.00 189 THR A N 1
ATOM 1487 C CA . THR A 1 189 ? -2.280 -1.900 -0.435 1.00 92.00 189 THR A CA 1
ATOM 1488 C C . THR A 1 189 ? -3.386 -1.244 0.403 1.00 92.00 189 THR A C 1
ATOM 1490 O O . THR A 1 189 ? -4.068 -0.341 -0.084 1.00 92.00 189 THR A O 1
ATOM 1493 N N . GLY A 1 190 ? -3.572 -1.656 1.657 1.00 92.88 190 GLY A N 1
ATOM 1494 C CA . GLY A 1 190 ? -4.589 -1.125 2.565 1.00 92.88 190 GLY A CA 1
ATOM 1495 C C . GLY A 1 190 ? -4.930 -2.132 3.667 1.00 92.88 190 GLY A C 1
ATOM 1496 O O . GLY A 1 190 ? -4.850 -3.335 3.438 1.00 92.88 190 GLY A O 1
ATOM 1497 N N . PRO A 1 191 ? -5.303 -1.691 4.879 1.00 94.00 191 PRO A N 1
ATOM 1498 C CA . PRO A 1 191 ? -5.963 -0.413 5.163 1.00 94.00 191 PRO A CA 1
ATOM 1499 C C . PRO A 1 191 ? -5.027 0.752 5.504 1.00 94.00 191 PRO A C 1
ATOM 1501 O O . PRO A 1 191 ? -5.402 1.907 5.313 1.00 94.00 191 PRO A O 1
ATOM 1504 N N . ALA A 1 192 ? -3.810 0.477 5.987 1.00 93.38 192 ALA A N 1
ATOM 1505 C CA . ALA A 1 192 ? -2.883 1.525 6.417 1.00 93.38 192 ALA A CA 1
ATOM 1506 C C . ALA A 1 192 ? -2.564 2.495 5.270 1.00 93.38 192 ALA A C 1
ATOM 1508 O O . ALA A 1 192 ? -2.704 3.706 5.437 1.00 93.38 192 ALA A O 1
ATOM 1509 N N . ASN A 1 193 ? -2.247 1.952 4.089 1.00 90.19 193 ASN A N 1
ATOM 1510 C CA . ASN A 1 193 ? -1.909 2.762 2.926 1.00 90.19 193 ASN A CA 1
ATOM 1511 C C . ASN A 1 193 ? -3.068 3.649 2.445 1.00 90.19 193 ASN A C 1
ATOM 1513 O O . ASN A 1 193 ? -2.867 4.792 2.045 1.00 90.19 193 ASN A O 1
ATOM 1517 N N . ALA A 1 194 ? -4.304 3.155 2.545 1.00 93.44 194 ALA A N 1
ATOM 1518 C CA . ALA A 1 194 ? -5.485 3.927 2.180 1.00 93.44 194 ALA A CA 1
ATOM 1519 C C . ALA A 1 194 ? -5.619 5.202 3.031 1.00 93.44 194 ALA A C 1
ATOM 1521 O O . ALA A 1 194 ? -5.971 6.259 2.504 1.00 93.44 194 ALA A O 1
ATOM 1522 N N . ILE A 1 195 ? -5.297 5.128 4.326 1.00 93.56 195 ILE A N 1
ATOM 1523 C CA . ILE A 1 195 ? -5.320 6.281 5.235 1.00 93.56 195 ILE A CA 1
ATOM 1524 C C . ILE A 1 195 ? -4.120 7.194 4.977 1.00 93.56 195 ILE A C 1
ATOM 1526 O O . ILE A 1 195 ? -4.309 8.404 4.826 1.00 93.56 195 ILE A O 1
ATOM 1530 N N . THR A 1 196 ? -2.903 6.640 4.900 1.00 91.00 196 THR A N 1
ATOM 1531 C CA . THR A 1 196 ? -1.689 7.448 4.699 1.00 91.00 196 THR A CA 1
ATOM 1532 C C . THR A 1 196 ? -1.737 8.216 3.387 1.00 91.00 196 THR A C 1
ATOM 1534 O O . THR A 1 196 ? -1.444 9.407 3.394 1.00 91.00 196 THR A O 1
ATOM 1537 N N . ASP A 1 197 ? -2.184 7.598 2.292 1.00 89.31 197 ASP A N 1
ATOM 1538 C CA . ASP A 1 197 ? -2.309 8.276 0.999 1.00 89.31 197 ASP A CA 1
ATOM 1539 C C . ASP A 1 197 ? -3.437 9.310 1.009 1.00 89.31 197 ASP A C 1
ATOM 1541 O O . ASP A 1 197 ? -3.258 10.429 0.521 1.00 89.31 197 ASP A O 1
ATOM 1545 N N . THR A 1 198 ? -4.612 8.962 1.552 1.00 90.94 198 THR A N 1
ATOM 1546 C CA . THR A 1 198 ? -5.777 9.866 1.565 1.00 90.94 198 THR A CA 1
ATOM 1547 C C . THR A 1 198 ? -5.483 11.148 2.333 1.00 90.94 198 THR A C 1
ATOM 1549 O O . THR A 1 198 ? -5.825 12.232 1.860 1.00 90.94 198 THR A O 1
ATOM 1552 N N . LEU A 1 199 ? -4.834 11.023 3.491 1.00 90.06 199 LEU A N 1
ATOM 1553 C CA . LEU A 1 199 ? -4.474 12.149 4.349 1.00 90.06 199 LEU A CA 1
ATOM 1554 C C . LEU A 1 199 ? -3.094 12.733 4.024 1.00 90.06 199 LEU A C 1
ATOM 1556 O O . LEU A 1 199 ? -2.711 13.729 4.628 1.00 90.06 199 LEU A O 1
ATOM 1560 N N . GLN A 1 200 ? -2.357 12.136 3.081 1.00 87.31 200 GLN A N 1
ATOM 1561 C CA . GLN A 1 200 ? -0.983 12.514 2.731 1.00 87.31 200 GLN A CA 1
ATOM 1562 C C . GLN A 1 200 ? -0.069 12.570 3.967 1.00 87.31 200 GLN A C 1
ATOM 1564 O O . GLN A 1 200 ? 0.687 13.522 4.173 1.00 87.31 200 GLN A O 1
ATOM 1569 N N . LEU A 1 201 ? -0.178 11.556 4.830 1.00 88.19 201 LEU A N 1
ATOM 1570 C CA . LEU A 1 201 ? 0.632 11.460 6.039 1.00 88.19 201 LEU A CA 1
ATOM 1571 C C . LEU A 1 201 ? 2.094 11.209 5.675 1.00 88.19 201 LEU A C 1
ATOM 1573 O O . LEU A 1 201 ? 2.406 10.386 4.817 1.00 88.19 201 LEU A O 1
ATOM 1577 N N . THR A 1 202 ? 2.993 11.877 6.391 1.00 87.31 202 THR A N 1
ATOM 1578 C CA . THR A 1 202 ? 4.441 11.681 6.270 1.00 87.31 202 THR A CA 1
ATOM 1579 C C . THR A 1 202 ? 5.040 11.340 7.630 1.00 87.31 202 THR A C 1
ATOM 1581 O O . THR A 1 202 ? 4.518 11.756 8.666 1.00 87.31 202 THR A O 1
ATOM 1584 N N . TRP A 1 203 ? 6.120 10.559 7.639 1.00 87.06 203 TRP A N 1
ATOM 1585 C CA . TRP A 1 203 ? 6.868 10.203 8.847 1.00 87.06 203 TRP A CA 1
ATOM 1586 C C . TRP A 1 203 ? 8.348 9.963 8.524 1.00 87.06 203 TRP A C 1
ATOM 1588 O O . TRP A 1 203 ? 8.721 9.735 7.369 1.00 87.06 203 TRP A O 1
ATOM 1598 N N . MET A 1 204 ? 9.194 10.031 9.556 1.00 83.75 204 MET A N 1
ATOM 1599 C CA . MET A 1 204 ? 10.610 9.679 9.446 1.00 83.75 204 MET A CA 1
ATOM 1600 C C . MET A 1 204 ? 10.799 8.182 9.677 1.00 83.75 204 MET A C 1
ATOM 1602 O O . MET A 1 204 ? 10.173 7.598 10.567 1.00 83.75 204 MET A O 1
ATOM 1606 N N . ASP A 1 205 ? 11.697 7.574 8.911 1.00 79.38 205 ASP A N 1
ATOM 1607 C CA . ASP A 1 205 ? 12.217 6.246 9.201 1.00 79.38 205 ASP A CA 1
ATOM 1608 C C . ASP A 1 205 ? 13.212 6.269 10.382 1.00 79.38 205 ASP A C 1
ATOM 1610 O O . ASP A 1 205 ? 13.440 7.287 11.040 1.00 79.38 205 ASP A O 1
ATOM 1614 N N . SER A 1 206 ? 13.813 5.118 10.692 1.00 75.56 206 SER A N 1
ATOM 1615 C CA . SER A 1 206 ? 14.796 5.006 11.776 1.00 75.56 206 SER A CA 1
ATOM 1616 C C . SER A 1 206 ? 16.103 5.767 11.534 1.00 75.56 206 SER A C 1
ATOM 1618 O O . SER A 1 206 ? 16.857 5.960 12.484 1.00 75.56 206 SER A O 1
ATOM 1620 N N . GLY A 1 207 ? 16.385 6.166 10.294 1.00 75.25 207 GLY A N 1
ATOM 1621 C CA . GLY A 1 207 ? 17.550 6.953 9.899 1.00 75.25 207 GLY A CA 1
ATOM 1622 C C . GLY A 1 207 ? 17.280 8.457 9.831 1.00 75.25 207 GLY A C 1
ATOM 1623 O O . GLY A 1 207 ? 18.128 9.183 9.320 1.00 75.25 207 GLY A O 1
ATOM 1624 N N . ASN A 1 208 ? 16.126 8.926 10.327 1.00 71.69 208 ASN A N 1
ATOM 1625 C CA . ASN A 1 208 ? 15.652 10.307 10.190 1.00 71.69 208 ASN A CA 1
ATOM 1626 C C . ASN A 1 208 ? 15.514 10.763 8.725 1.00 71.69 208 ASN A C 1
ATOM 1628 O O . ASN A 1 208 ? 15.626 11.952 8.429 1.00 71.69 208 ASN A O 1
ATOM 1632 N N . ALA A 1 209 ? 15.265 9.831 7.803 1.00 74.94 209 ALA A N 1
ATOM 1633 C CA . ALA A 1 209 ? 14.928 10.138 6.421 1.00 74.94 209 ALA A CA 1
ATOM 1634 C C . ALA A 1 209 ? 13.417 10.008 6.195 1.00 74.94 209 ALA A C 1
ATOM 1636 O O . ALA A 1 209 ? 12.713 9.310 6.924 1.00 74.94 209 ALA A O 1
ATOM 1637 N N . CYS A 1 210 ? 12.903 10.677 5.164 1.00 78.88 210 CYS A N 1
ATOM 1638 C CA . CYS A 1 210 ? 11.510 10.537 4.755 1.00 78.88 210 CYS A CA 1
ATOM 1639 C C . CYS A 1 210 ? 11.197 9.090 4.390 1.00 78.88 210 CYS A C 1
ATOM 1641 O O . CYS A 1 210 ? 11.777 8.560 3.438 1.00 78.88 210 CYS A O 1
ATOM 1643 N N . ALA A 1 211 ? 10.255 8.477 5.103 1.00 76.81 211 ALA A N 1
ATOM 1644 C CA . ALA A 1 211 ? 9.863 7.107 4.830 1.00 76.81 211 ALA A CA 1
ATOM 1645 C C . ALA A 1 211 ? 9.268 6.989 3.417 1.00 76.81 211 ALA A C 1
ATOM 1647 O O . ALA A 1 211 ? 8.283 7.645 3.078 1.00 76.81 211 ALA A O 1
ATOM 1648 N N . LYS A 1 212 ? 9.904 6.163 2.582 1.00 71.50 212 LYS A N 1
ATOM 1649 C CA . LYS A 1 212 ? 9.486 5.831 1.207 1.00 71.50 212 LYS A CA 1
ATOM 1650 C C . LYS A 1 212 ? 9.756 4.355 0.906 1.00 71.50 212 LYS A C 1
ATOM 1652 O O . LYS A 1 212 ? 10.321 4.028 -0.135 1.00 71.50 212 LYS A O 1
ATOM 1657 N N . SER A 1 213 ? 9.439 3.484 1.857 1.00 79.75 213 SER A N 1
ATOM 1658 C CA . SER A 1 213 ? 9.685 2.045 1.758 1.00 79.75 213 SER A CA 1
ATOM 1659 C C . SER A 1 213 ? 8.387 1.277 1.569 1.00 79.75 213 SER A C 1
ATOM 1661 O O . SER A 1 213 ? 7.309 1.758 1.927 1.00 79.75 213 SER A O 1
ATOM 1663 N N . TRP A 1 214 ? 8.507 0.060 1.054 1.00 86.88 214 TRP A N 1
ATOM 1664 C CA . TRP A 1 214 ? 7.400 -0.883 1.055 1.00 86.88 214 TRP A CA 1
ATOM 1665 C C . TRP A 1 214 ? 6.901 -1.129 2.493 1.00 86.88 214 TRP A C 1
ATOM 1667 O O . TRP A 1 214 ? 7.731 -1.180 3.411 1.00 86.88 214 TRP A O 1
ATOM 1677 N N . PRO A 1 215 ? 5.582 -1.264 2.746 1.00 89.50 215 PRO A N 1
ATOM 1678 C CA . PRO A 1 215 ? 5.077 -1.609 4.074 1.00 89.50 215 PRO A CA 1
ATOM 1679 C C . PRO A 1 215 ? 5.643 -2.964 4.538 1.00 89.50 215 PRO A C 1
ATOM 1681 O O . PRO A 1 215 ? 5.330 -3.989 3.934 1.00 89.50 215 PRO A O 1
ATOM 1684 N N . PRO A 1 216 ? 6.474 -3.024 5.597 1.00 87.94 216 PRO A N 1
ATOM 1685 C CA . PRO A 1 216 ? 7.047 -4.294 6.033 1.00 87.94 216 PRO A CA 1
ATOM 1686 C C . PRO A 1 216 ? 5.964 -5.243 6.571 1.00 87.94 216 PRO A C 1
ATOM 1688 O O . PRO A 1 216 ? 4.873 -4.812 6.962 1.00 87.94 216 PRO A O 1
ATOM 1691 N N . PHE A 1 217 ? 6.282 -6.540 6.648 1.00 89.31 217 PHE A N 1
ATOM 1692 C CA . PHE A 1 217 ? 5.425 -7.516 7.327 1.00 89.31 217 PHE A CA 1
ATOM 1693 C C . PHE A 1 217 ? 5.124 -7.070 8.763 1.00 89.31 217 PHE A C 1
ATOM 1695 O O . PHE A 1 217 ? 6.019 -6.638 9.489 1.00 89.31 217 PHE A O 1
ATOM 1702 N N . GLY A 1 218 ? 3.855 -7.171 9.165 1.00 90.00 218 GLY A N 1
ATOM 1703 C CA . GLY A 1 218 ? 3.402 -6.716 10.483 1.00 90.00 218 GLY A CA 1
ATOM 1704 C C . GLY A 1 218 ? 3.387 -5.194 10.652 1.00 90.00 218 GLY A C 1
ATOM 1705 O O . GLY A 1 218 ? 3.306 -4.717 11.783 1.00 90.00 218 GLY A O 1
ATOM 1706 N N . SER A 1 219 ? 3.476 -4.426 9.560 1.00 91.81 219 SER A N 1
ATOM 1707 C CA . SER A 1 219 ? 3.307 -2.975 9.621 1.00 91.81 219 SER A CA 1
ATOM 1708 C C . SER A 1 219 ? 1.940 -2.586 10.183 1.00 91.81 219 SER A C 1
ATOM 1710 O O . SER A 1 219 ? 0.928 -3.251 9.959 1.00 91.81 219 SER A O 1
ATOM 1712 N N . MET A 1 220 ? 1.925 -1.495 10.943 1.00 93.88 220 MET A N 1
ATOM 1713 C CA . MET A 1 220 ? 0.753 -1.031 11.669 1.00 93.88 220 MET A CA 1
ATOM 1714 C C . MET A 1 220 ? 0.670 0.490 11.615 1.00 93.88 220 MET A C 1
ATOM 1716 O O . MET A 1 220 ? 1.616 1.192 11.976 1.00 93.88 220 MET A O 1
ATOM 1720 N N . LEU A 1 221 ? -0.501 0.983 11.215 1.00 95.38 221 LEU A N 1
ATOM 1721 C CA . LEU A 1 221 ? -0.919 2.360 11.432 1.00 95.38 221 LEU A CA 1
ATOM 1722 C C . LEU A 1 221 ? -1.926 2.376 12.583 1.00 95.38 221 LEU A C 1
ATOM 1724 O O . LEU A 1 221 ? -2.995 1.777 12.482 1.00 95.38 221 LEU A O 1
ATOM 1728 N N . VAL A 1 222 ? -1.590 3.077 13.659 1.00 96.62 222 VAL A N 1
ATOM 1729 C CA . VAL A 1 222 ? -2.487 3.333 14.786 1.00 96.62 222 VAL A CA 1
ATOM 1730 C C . VAL A 1 222 ? -3.051 4.739 14.642 1.00 96.62 222 VAL A C 1
ATOM 1732 O O . VAL A 1 222 ? -2.299 5.694 14.452 1.00 96.62 222 VAL A O 1
ATOM 1735 N N . MET A 1 223 ? -4.371 4.857 14.738 1.00 96.00 223 MET A N 1
ATOM 1736 C CA . MET A 1 223 ? -5.083 6.127 14.845 1.00 96.00 223 MET A CA 1
ATOM 1737 C C . MET A 1 223 ? -5.646 6.235 16.261 1.00 96.00 223 MET A C 1
ATOM 1739 O O . MET A 1 223 ? -6.531 5.470 16.642 1.00 96.00 223 MET A O 1
ATOM 1743 N N . GLU A 1 224 ? -5.116 7.167 17.041 1.00 95.62 224 GLU A N 1
ATOM 1744 C CA . GLU A 1 224 ? -5.567 7.459 18.399 1.00 95.62 224 GLU A CA 1
ATOM 1745 C C . GLU A 1 224 ? -6.493 8.672 18.364 1.00 95.62 224 GLU A C 1
ATOM 1747 O O . GLU A 1 224 ? -6.141 9.691 17.768 1.00 95.62 224 GLU A O 1
ATOM 1752 N N . ILE A 1 225 ? -7.656 8.565 19.005 1.00 93.12 225 ILE A N 1
ATOM 1753 C CA . ILE A 1 225 ? -8.633 9.652 19.119 1.00 93.12 225 ILE A CA 1
ATOM 1754 C C . ILE A 1 225 ? -8.758 10.013 20.591 1.00 93.12 225 ILE A C 1
ATOM 1756 O O . ILE A 1 225 ? -9.066 9.160 21.428 1.00 93.12 225 ILE A O 1
ATOM 1760 N N . TYR A 1 226 ? -8.487 11.274 20.894 1.00 92.62 226 TYR A N 1
ATOM 1761 C CA . TYR A 1 226 ? -8.471 11.814 22.244 1.00 92.62 226 TYR A CA 1
ATOM 1762 C C . TYR A 1 226 ? -9.819 12.460 22.586 1.00 92.62 226 TYR A C 1
ATOM 1764 O O . TYR A 1 226 ? -10.660 12.699 21.723 1.00 92.62 226 TYR A O 1
ATOM 1772 N N . SER A 1 227 ? -10.057 12.707 23.876 1.00 89.50 227 SER A N 1
ATOM 1773 C CA . SER A 1 227 ? -11.337 13.234 24.374 1.00 89.50 227 SER A CA 1
ATOM 1774 C C . SER A 1 227 ? -11.655 14.661 23.923 1.00 89.50 227 SER A C 1
ATOM 1776 O O . SER A 1 227 ? -12.785 15.106 24.083 1.00 89.50 227 SER A O 1
ATOM 1778 N N . ASP A 1 228 ? -10.655 15.385 23.434 1.00 92.00 228 ASP A N 1
ATOM 1779 C CA . ASP A 1 228 ? -10.751 16.732 22.876 1.00 92.00 228 ASP A CA 1
ATOM 1780 C C . ASP A 1 228 ? -10.796 16.721 21.337 1.00 92.00 228 ASP A C 1
ATOM 1782 O O . ASP A 1 228 ? -10.448 17.711 20.698 1.00 92.00 228 ASP A O 1
ATOM 1786 N N . ASP A 1 229 ? -11.190 15.587 20.750 1.00 85.56 229 ASP A N 1
ATOM 1787 C CA . ASP A 1 229 ? -11.290 15.343 19.308 1.00 85.56 229 ASP A CA 1
ATOM 1788 C C . ASP A 1 229 ? -9.961 15.475 18.541 1.00 85.56 229 ASP A C 1
ATOM 1790 O O . ASP A 1 229 ? -9.939 15.490 17.307 1.00 85.56 229 ASP A O 1
ATOM 1794 N N . GLN A 1 230 ? -8.825 15.510 19.245 1.00 90.88 230 GLN A N 1
ATOM 1795 C CA . GLN A 1 230 ? -7.522 15.403 18.600 1.00 90.88 230 GLN A CA 1
ATOM 1796 C C . GLN A 1 230 ? -7.294 13.988 18.074 1.00 90.88 230 GLN A C 1
ATOM 1798 O O . GLN A 1 230 ? -7.657 12.992 18.706 1.00 90.88 230 GLN A O 1
ATOM 1803 N N . VAL A 1 231 ? -6.634 13.906 16.919 1.00 91.44 231 VAL A N 1
ATOM 1804 C CA . VAL A 1 231 ? -6.276 12.642 16.276 1.00 91.44 231 VAL A CA 1
ATOM 1805 C C . VAL A 1 231 ? -4.767 12.566 16.112 1.00 91.44 231 VAL A C 1
ATOM 1807 O O . VAL A 1 231 ? -4.144 13.476 15.563 1.00 91.44 231 VAL A O 1
ATOM 1810 N N . ARG A 1 232 ? -4.173 11.454 16.548 1.00 93.56 232 ARG A N 1
ATOM 1811 C CA . ARG A 1 232 ? -2.753 11.156 16.343 1.00 93.56 232 ARG A CA 1
ATOM 1812 C C . ARG A 1 232 ? -2.601 9.902 15.500 1.00 93.56 232 ARG A C 1
ATOM 1814 O O . ARG A 1 232 ? -3.202 8.875 15.798 1.00 93.56 232 ARG A O 1
ATOM 1821 N N . PHE A 1 233 ? -1.745 9.976 14.487 1.00 94.19 233 PHE A N 1
ATOM 1822 C CA . PHE A 1 233 ? -1.369 8.822 13.680 1.00 94.19 233 PHE A CA 1
ATOM 1823 C C . PHE A 1 233 ? 0.034 8.345 14.054 1.00 94.19 233 PHE A C 1
ATOM 1825 O O . PHE A 1 233 ? 0.966 9.142 14.194 1.00 94.19 233 PHE A O 1
ATOM 1832 N N . ILE A 1 234 ? 0.190 7.035 14.219 1.00 93.50 234 ILE A N 1
ATOM 1833 C CA . ILE A 1 234 ? 1.460 6.390 14.547 1.00 93.50 234 ILE A CA 1
ATOM 1834 C C . ILE A 1 234 ? 1.677 5.244 13.561 1.00 93.50 234 ILE A C 1
ATOM 1836 O O . ILE A 1 234 ? 0.962 4.248 13.604 1.00 93.50 234 ILE A O 1
ATOM 1840 N N . TYR A 1 235 ? 2.664 5.371 12.680 1.00 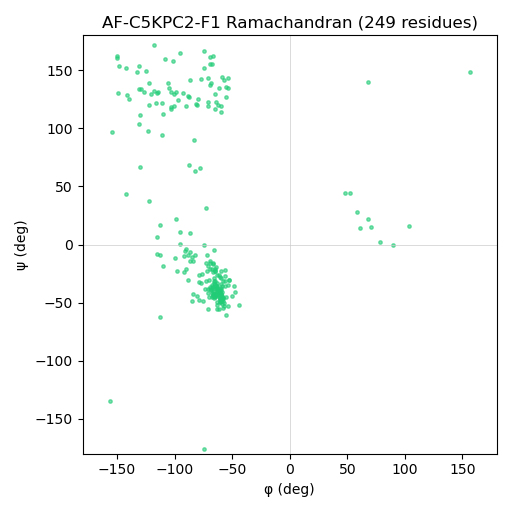92.25 235 TYR A N 1
ATOM 1841 C CA . TYR A 1 235 ? 3.042 4.338 11.720 1.00 92.25 235 TYR A CA 1
ATOM 1842 C C . TYR A 1 235 ? 4.310 3.628 12.199 1.00 92.25 235 TYR A C 1
ATOM 1844 O O . TYR A 1 235 ? 5.359 4.256 12.339 1.00 92.25 235 TYR A O 1
ATOM 1852 N N . ASN A 1 236 ? 4.226 2.328 12.490 1.00 91.00 236 ASN A N 1
ATOM 1853 C CA . ASN A 1 236 ? 5.340 1.515 13.004 1.00 91.00 236 ASN A CA 1
ATOM 1854 C C . ASN A 1 236 ? 6.085 2.174 14.186 1.00 91.00 236 ASN A C 1
ATOM 1856 O O . ASN A 1 236 ? 7.315 2.228 14.224 1.00 91.00 236 ASN A O 1
ATOM 1860 N N . GLY A 1 237 ? 5.331 2.733 15.138 1.00 89.56 237 GLY A N 1
ATOM 1861 C CA . GLY A 1 237 ? 5.875 3.406 16.325 1.00 89.56 237 GLY A CA 1
ATOM 1862 C C . GLY A 1 237 ? 6.403 4.828 16.089 1.00 89.56 237 GLY A C 1
ATOM 1863 O O . GLY A 1 237 ? 6.892 5.458 17.025 1.00 89.56 237 GLY A O 1
ATOM 1864 N N . ARG A 1 238 ? 6.303 5.365 14.867 1.00 88.38 238 ARG A N 1
ATOM 1865 C CA . ARG A 1 238 ? 6.700 6.738 14.522 1.00 88.38 238 ARG A CA 1
ATOM 1866 C C . ARG A 1 238 ? 5.471 7.610 14.332 1.00 88.38 238 ARG A C 1
ATOM 1868 O O . ARG A 1 238 ? 4.499 7.178 13.725 1.00 88.38 238 ARG A O 1
ATOM 1875 N N . VAL A 1 239 ? 5.513 8.845 14.827 1.00 90.19 239 VAL A N 1
ATOM 1876 C CA . VAL A 1 239 ? 4.424 9.801 14.585 1.00 90.19 239 VAL A CA 1
ATOM 1877 C C . VAL A 1 239 ? 4.354 10.094 13.091 1.00 90.19 239 VAL A C 1
ATOM 1879 O O . VAL A 1 239 ? 5.338 10.534 12.499 1.00 90.19 239 VAL A O 1
ATOM 1882 N N . ALA A 1 240 ? 3.187 9.843 12.510 1.00 89.56 240 ALA A N 1
ATOM 1883 C CA . ALA A 1 240 ? 2.852 10.229 11.155 1.00 89.56 240 ALA A CA 1
ATOM 1884 C C . ALA A 1 240 ? 1.952 11.457 11.226 1.00 89.56 240 ALA A C 1
ATOM 1886 O O . ALA A 1 240 ? 0.990 11.491 11.993 1.00 89.56 240 ALA A O 1
ATOM 1887 N N . SER A 1 241 ? 2.257 12.496 10.462 1.00 83.19 241 SER A N 1
ATOM 1888 C CA . SER A 1 241 ? 1.355 13.638 10.389 1.00 83.19 241 SER A CA 1
ATOM 1889 C C . SER A 1 241 ? 1.439 14.329 9.042 1.00 83.19 241 SER A C 1
ATOM 1891 O O . SER A 1 241 ? 2.379 14.143 8.263 1.00 83.19 241 SER A O 1
ATOM 1893 N N . VAL A 1 242 ? 0.407 15.120 8.763 1.00 71.06 242 VAL A N 1
ATOM 1894 C CA . VAL A 1 242 ? 0.367 15.990 7.593 1.00 71.06 242 VAL A CA 1
ATOM 1895 C C . VAL A 1 242 ? 1.532 16.977 7.700 1.00 71.06 242 VAL A C 1
ATOM 1897 O O . VAL A 1 242 ? 2.285 17.152 6.748 1.00 71.06 242 VAL A O 1
ATOM 1900 N N . GLU A 1 243 ? 1.720 17.593 8.866 1.00 67.38 243 GLU A N 1
ATOM 1901 C CA . GLU A 1 243 ? 2.696 18.659 9.140 1.00 67.38 243 GLU A CA 1
ATOM 1902 C C . GLU A 1 243 ? 4.109 18.163 9.471 1.00 67.38 243 GLU A C 1
ATOM 1904 O O . GLU A 1 243 ? 5.040 18.965 9.455 1.00 67.38 243 GLU A O 1
ATOM 1909 N N . ALA A 1 244 ? 4.269 16.868 9.769 1.00 57.97 244 ALA A N 1
ATOM 1910 C CA . ALA A 1 244 ? 5.424 16.328 10.481 1.00 57.97 244 ALA A CA 1
ATOM 1911 C C . ALA A 1 244 ? 6.745 16.664 9.795 1.00 57.97 244 ALA A C 1
ATOM 1913 O O . ALA A 1 244 ? 7.757 16.780 10.483 1.00 57.97 244 ALA A O 1
ATOM 1914 N N . ILE A 1 245 ? 6.765 16.782 8.459 1.00 60.00 245 ILE A N 1
ATOM 1915 C CA . ILE A 1 245 ? 8.005 17.027 7.729 1.00 60.00 245 ILE A CA 1
ATOM 1916 C C . ILE A 1 245 ? 7.733 17.733 6.387 1.00 60.00 245 ILE A C 1
ATOM 1918 O O . ILE A 1 245 ? 7.456 17.086 5.374 1.00 60.00 245 ILE A O 1
ATOM 1922 N N . GLN A 1 246 ? 7.864 19.067 6.335 1.00 57.78 246 GLN A N 1
ATOM 1923 C CA . GLN A 1 246 ? 7.814 19.822 5.065 1.00 57.78 246 GLN A CA 1
ATOM 1924 C C . GLN A 1 246 ? 8.811 19.272 4.026 1.00 57.78 246 GLN A C 1
ATOM 1926 O O . GLN A 1 246 ? 8.498 19.224 2.839 1.00 57.78 246 GLN A O 1
ATOM 1931 N N . GLU A 1 247 ? 9.975 18.790 4.470 1.00 57.00 247 GLU A N 1
ATOM 1932 C CA . GLU A 1 247 ? 11.025 18.207 3.619 1.00 57.00 247 GLU A CA 1
ATOM 1933 C C . GLU A 1 247 ? 10.599 16.888 2.947 1.00 57.00 247 GLU A C 1
ATOM 1935 O O . GLU A 1 247 ? 11.108 16.545 1.879 1.00 57.00 247 GLU A O 1
ATOM 1940 N N . CYS A 1 248 ? 9.618 16.172 3.511 1.00 61.09 248 CYS A N 1
ATOM 1941 C CA . CYS A 1 248 ? 9.092 14.934 2.931 1.00 61.09 248 CYS A CA 1
ATOM 1942 C C . CYS A 1 248 ? 7.974 15.146 1.921 1.00 61.09 248 CYS A C 1
ATOM 1944 O O . CYS A 1 248 ? 7.677 14.226 1.158 1.00 61.09 248 CYS A O 1
ATOM 1946 N N . ARG A 1 249 ? 7.391 16.347 1.870 1.00 58.53 249 ARG A N 1
ATOM 1947 C CA . ARG A 1 249 ? 6.280 16.661 0.965 1.00 58.53 249 ARG A CA 1
ATOM 1948 C C . ARG A 1 249 ? 6.682 16.843 -0.498 1.00 58.53 249 ARG A C 1
ATOM 1950 O O . ARG A 1 249 ? 5.799 17.027 -1.323 1.00 58.53 249 ARG A O 1
ATOM 1957 N N . GLY A 1 250 ? 7.968 16.720 -0.833 1.00 51.94 250 GLY A N 1
ATOM 1958 C CA . GLY A 1 250 ? 8.454 16.876 -2.202 1.00 51.94 250 GLY A CA 1
ATOM 1959 C C . GLY A 1 250 ? 8.324 18.317 -2.710 1.00 51.94 250 GLY A C 1
ATOM 1960 O O . GLY A 1 250 ? 7.363 19.026 -2.430 1.00 51.94 250 GLY A O 1
ATOM 1961 N N . LYS A 1 251 ? 9.339 18.766 -3.441 1.00 36.47 251 LYS A N 1
ATOM 1962 C CA . LYS A 1 251 ? 9.196 19.864 -4.399 1.00 36.47 251 LYS A CA 1
ATOM 1963 C C . LYS A 1 251 ? 8.730 19.285 -5.726 1.00 36.47 251 LYS A C 1
ATOM 1965 O O . LYS A 1 251 ? 9.138 18.131 -6.002 1.00 36.47 251 LYS A O 1
#

Secondary structure (DSSP, 8-state):
-EEE-S-HHHHHHHHHHHHHH-HHHHTT-SPPPPEE---TTT--SS--TTT-HHHHHHHHHHHHSHHHHHHHHHTHHHHHHHHHHHT-HHHH----HHHHHHHHHHHHHHHHHHH-TTS--SS----TT-STT-HHHHHHHHHHHHHHTGGGGSSHHHHHHHHHHHHHHHHHHHT-TT----EEE-BTTBSHHHHHHHHT-B-B-TTSSBP-S---TT--EEEEE-TTS-EEEEETTEEEBSSS-GGGG--

Foldseek 3Di:
DAEFEPDVVFVVVSVVVCCVVCVVVVVDDPDDDDYHYDDNLPDQFWFDCPNFVLLVVVLVVVQPDPVLLVVLVVCLVLLCVVCVQVVNNVLSRDSRSVSLQVVLQVVLVVLCLLQPPPRPDPPSDDGPQCHPPHPSVVVSQLSNCCSVAVSCLPDPSSLCNTQVVVVVVVVVVVVPPVDPDYHYTYDLRGDVSNVCSVQVWWWADPVRDTDRGRQDPPWDWDWDADPVRDIWIATPNTTIDPPHDPPNVDD

pLDDT: mean 89.79, std 9.27, range [36.47, 98.19]

Radius of gyration: 19.73 Å; Cα contacts (8 Å, |Δi|>4): 323; chains: 1; bounding box: 44×42×52 Å

Organism: Perkinsus marinus (strain ATCC 50983 / TXsc) (NCBI:txid423536)

Sequence (251 aa):
MFRSTDVPRVYQSAEALAMGLFPKIVEGDPSTLNIIIPDRSKDTLTPSATVCPRLKNALDEFHNSSEAKIRAERTSSERTILGSTTGRSEAFNTNDPRDMLNIYDSLFDCLSTHVCSTVPSEPKDVPRGLGPSSILFKHVEREGLFWFINRYGTSDKIRKLAYGPFIQDLLEDLSVTRRRLSVYLGHDTGPANAITDTLQLTWMDSGNACAKSWPPFGSMLVMEIYSDDQVRFIYNGRVASVEAIQECRGK